Protein AF-A0AAV7ETB0-F1 (afdb_monomer_lite)

Folds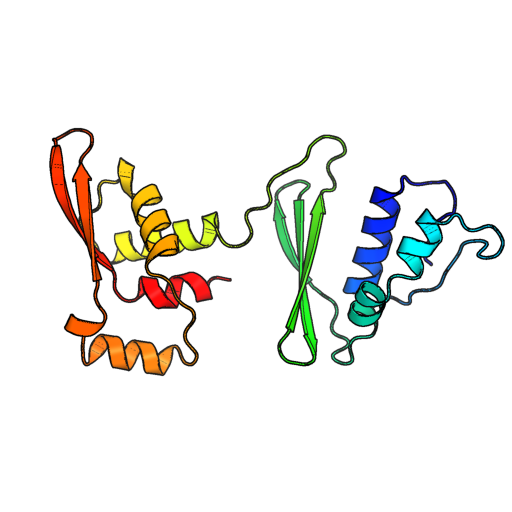eek 3Di:
DQCQQVPPDDLVVSLVSLLLCLLQLHDLDDPDDPVPGDPSSCCRSVVPVSNCSSVFPVSDHWDFPDDDPQWTWTWDAGPPRDMDIDIGGNDPDDDDDDPDLQQVLLVVQLVVQVVVVFPDDPVCSSVVSNCCCVPQADEDPDLVVLVVVCVVCVVVAWDKDWDADPPPRDIGIGIDHSSRHVSVVVD

pLDDT: mean 87.05, std 7.1, range [57.25, 97.75]

Organism: Aristolochia fimbriata (NCBI:txid158543)

Structure (mmCIF, N/CA/C/O backbone):
data_AF-A0AAV7ETB0-F1
#
_entry.id   AF-A0AAV7ETB0-F1
#
loop_
_atom_site.group_PDB
_atom_site.id
_atom_site.type_symbol
_atom_site.label_atom_id
_atom_site.label_alt_id
_atom_site.label_comp_id
_atom_site.label_asym_id
_atom_site.label_entity_id
_atom_site.label_seq_id
_atom_site.pdbx_PDB_ins_code
_atom_site.Cartn_x
_atom_site.Cartn_y
_atom_site.Cartn_z
_atom_site.occupancy
_atom_site.B_iso_or_equiv
_atom_site.auth_seq_id
_atom_site.auth_comp_id
_atom_site.auth_asym_id
_atom_site.auth_atom_id
_atom_site.pdbx_PDB_model_num
ATOM 1 N N . MET A 1 1 ? 5.428 6.375 -24.098 1.00 80.31 1 MET A N 1
ATOM 2 C CA . MET A 1 1 ? 6.759 5.736 -24.125 1.00 80.31 1 MET A CA 1
ATOM 3 C C . MET A 1 1 ? 7.441 6.073 -22.809 1.00 80.31 1 MET A C 1
ATOM 5 O O . MET A 1 1 ? 7.059 7.077 -22.220 1.00 80.31 1 MET A O 1
ATOM 9 N N . LEU A 1 2 ? 8.334 5.221 -22.307 1.00 88.31 2 LEU A N 1
ATOM 10 C CA . LEU A 1 2 ? 9.071 5.493 -21.073 1.00 88.31 2 LEU A CA 1
ATOM 11 C C . LEU A 1 2 ? 10.241 6.433 -21.365 1.00 88.31 2 LEU A C 1
ATOM 13 O O . LEU A 1 2 ? 11.084 6.110 -22.199 1.00 88.31 2 LEU A O 1
ATOM 17 N N . GLU A 1 3 ? 10.317 7.541 -20.629 1.00 86.44 3 GLU A N 1
ATOM 18 C CA . GLU A 1 3 ? 11.385 8.551 -20.761 1.00 86.44 3 GLU A CA 1
ATOM 19 C C . GLU A 1 3 ? 12.573 8.299 -19.814 1.00 86.44 3 GLU A C 1
ATOM 21 O O . GLU A 1 3 ? 13.466 9.135 -19.672 1.00 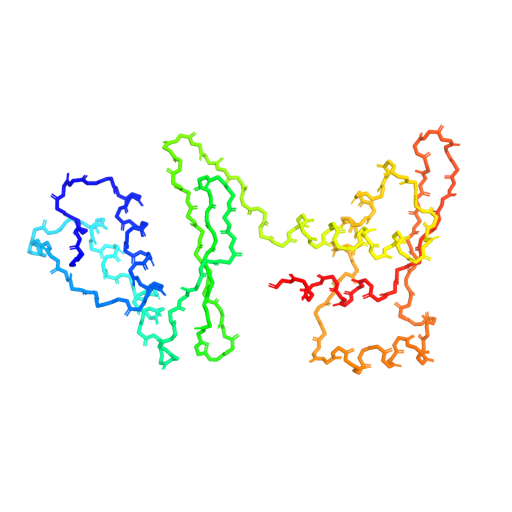86.44 3 GLU A O 1
ATOM 26 N N . VAL A 1 4 ? 12.580 7.150 -19.130 1.00 80.69 4 VAL A N 1
ATOM 27 C CA . VAL A 1 4 ? 13.580 6.797 -18.115 1.00 80.69 4 VAL A CA 1
ATOM 28 C C . VAL A 1 4 ? 14.980 6.774 -18.725 1.00 80.69 4 VAL A C 1
ATOM 30 O O . VAL A 1 4 ? 15.264 5.944 -19.582 1.00 80.69 4 VAL A O 1
ATOM 33 N N . GLY A 1 5 ? 15.852 7.679 -18.270 1.00 76.88 5 GLY A N 1
ATOM 34 C CA . GLY A 1 5 ? 17.236 7.791 -18.745 1.00 76.88 5 GLY A CA 1
ATOM 35 C C . GLY A 1 5 ? 17.484 8.825 -19.855 1.00 76.88 5 GLY A C 1
ATOM 36 O O . GLY A 1 5 ? 18.623 8.950 -20.293 1.00 76.88 5 GLY A O 1
ATOM 37 N N . ASN A 1 6 ? 16.482 9.611 -20.275 1.00 82.62 6 ASN A N 1
ATOM 38 C CA . ASN A 1 6 ? 16.634 10.627 -21.337 1.00 82.62 6 ASN A CA 1
ATOM 39 C C . ASN A 1 6 ? 17.180 11.994 -20.858 1.00 82.62 6 ASN A C 1
ATOM 41 O O . ASN A 1 6 ? 17.274 12.939 -21.637 1.00 82.62 6 ASN A O 1
ATOM 45 N N . GLY A 1 7 ? 17.554 12.119 -19.582 1.00 80.31 7 GLY A N 1
ATOM 46 C CA . GLY A 1 7 ? 18.214 13.305 -19.009 1.00 80.31 7 GLY A CA 1
ATOM 47 C C . GLY A 1 7 ? 17.307 14.489 -18.633 1.00 80.31 7 GLY A C 1
ATOM 48 O O . GLY A 1 7 ? 17.815 15.488 -18.135 1.00 80.31 7 GLY A O 1
ATOM 49 N N . GLY A 1 8 ? 15.987 14.393 -18.829 1.00 84.31 8 GLY A N 1
ATOM 50 C CA . GLY A 1 8 ? 15.027 15.472 -18.533 1.00 84.31 8 GLY A CA 1
ATOM 51 C C . GLY A 1 8 ? 14.421 15.466 -17.123 1.00 84.31 8 GLY A C 1
ATOM 52 O O . GLY A 1 8 ? 13.679 16.383 -16.784 1.00 84.31 8 GLY A O 1
ATOM 53 N N .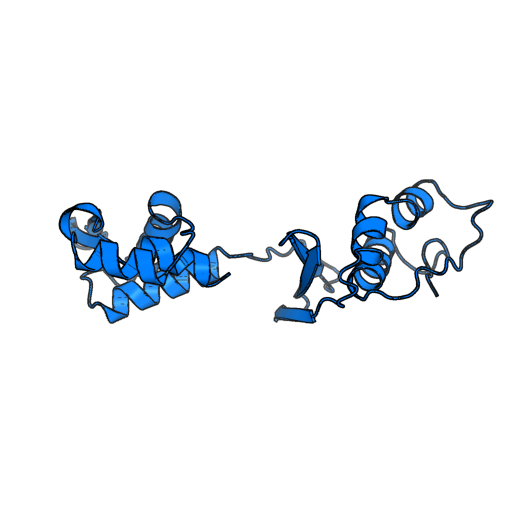 MET A 1 9 ? 14.704 14.438 -16.319 1.00 87.44 9 MET A N 1
ATOM 54 C CA . MET A 1 9 ? 14.155 14.229 -14.974 1.00 87.44 9 MET A CA 1
ATOM 55 C C . MET A 1 9 ? 15.238 13.721 -14.010 1.00 87.44 9 MET A C 1
ATOM 57 O O . MET A 1 9 ? 16.243 13.140 -14.434 1.00 87.44 9 MET A O 1
ATOM 61 N N . LYS 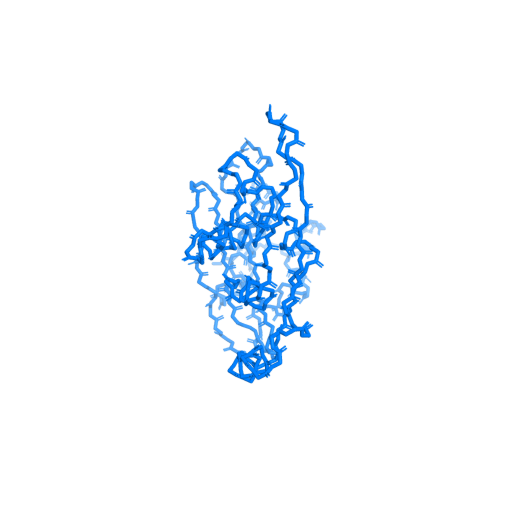A 1 10 ? 15.022 13.929 -12.710 1.00 90.00 10 LYS A N 1
ATOM 62 C CA . LYS A 1 10 ? 15.800 13.334 -11.614 1.00 90.00 10 LYS A CA 1
ATOM 63 C C . LYS A 1 10 ? 15.478 11.845 -11.465 1.00 90.00 10 LYS A C 1
ATOM 65 O O . LYS A 1 10 ? 14.450 11.358 -11.934 1.00 90.00 10 LYS A O 1
ATOM 70 N N . ASN A 1 11 ? 16.338 11.118 -10.757 1.00 89.81 11 ASN A N 1
ATOM 71 C CA . ASN A 1 11 ? 16.170 9.680 -10.559 1.00 89.81 11 ASN A CA 1
ATOM 72 C C . ASN A 1 11 ? 14.842 9.328 -9.854 1.00 89.81 11 ASN A C 1
ATOM 74 O O . ASN A 1 11 ? 14.136 8.410 -10.265 1.00 89.81 11 ASN A O 1
ATOM 78 N N . GLU A 1 12 ? 14.443 10.104 -8.846 1.00 90.06 12 GLU A N 1
ATOM 79 C CA . GLU A 1 12 ? 13.186 9.913 -8.111 1.00 90.06 12 GLU A CA 1
ATOM 80 C C . GLU A 1 12 ? 11.950 10.165 -8.989 1.00 90.06 12 GLU A C 1
ATOM 82 O O . GLU A 1 12 ? 10.926 9.483 -8.868 1.00 90.06 12 GLU A O 1
ATOM 87 N N . GLU A 1 13 ? 12.053 11.121 -9.911 1.00 91.12 13 GLU A N 1
ATOM 88 C CA . GLU A 1 13 ? 11.010 11.420 -10.892 1.00 91.12 13 GLU A CA 1
ATOM 89 C C . GLU A 1 13 ? 10.874 10.267 -11.898 1.00 91.12 13 GLU A C 1
ATOM 91 O O . GLU A 1 13 ? 9.754 9.856 -12.205 1.00 91.12 13 GLU A O 1
ATOM 96 N N . TYR A 1 14 ? 11.986 9.656 -12.328 1.00 93.94 14 TYR A N 1
ATOM 97 C CA . TYR A 1 14 ? 11.949 8.443 -13.149 1.00 93.94 14 TYR A CA 1
ATOM 98 C C . TYR A 1 14 ? 11.336 7.244 -12.423 1.00 93.94 14 TYR A C 1
ATOM 100 O O . TYR A 1 14 ? 10.541 6.521 -13.026 1.00 93.94 14 TYR A O 1
ATOM 108 N N . ILE A 1 15 ? 11.656 7.043 -11.139 1.00 94.25 15 ILE A N 1
ATOM 109 C CA . ILE A 1 15 ? 11.036 5.990 -10.317 1.00 94.25 15 ILE A CA 1
ATOM 110 C C . ILE A 1 15 ? 9.523 6.209 -10.248 1.00 94.25 15 ILE A C 1
ATOM 112 O O . ILE A 1 15 ? 8.753 5.268 -10.454 1.00 94.25 15 ILE A O 1
ATOM 116 N N . THR A 1 16 ? 9.090 7.448 -10.007 1.00 93.69 16 THR A N 1
ATOM 117 C CA . THR A 1 16 ? 7.668 7.811 -9.944 1.00 93.69 16 THR A CA 1
ATOM 118 C C . THR A 1 16 ? 6.976 7.565 -11.284 1.00 93.69 16 THR A C 1
ATOM 120 O O . THR A 1 16 ? 5.960 6.872 -11.335 1.00 93.69 16 THR A O 1
ATOM 123 N N . HIS A 1 17 ? 7.559 8.056 -12.381 1.00 93.88 17 HIS A N 1
ATOM 124 C CA . HIS A 1 17 ? 7.063 7.849 -13.741 1.00 93.88 17 HIS A CA 1
ATOM 125 C C . HIS A 1 17 ? 6.906 6.356 -14.065 1.00 93.88 17 HIS A C 1
ATOM 127 O O . HIS A 1 17 ? 5.821 5.913 -14.443 1.00 93.88 17 HIS A O 1
ATOM 133 N N . TYR A 1 18 ? 7.956 5.560 -13.849 1.00 96.44 18 TYR A N 1
ATOM 134 C CA . TYR A 1 18 ? 7.936 4.125 -14.128 1.00 96.44 18 TYR A CA 1
ATOM 135 C C . TYR A 1 18 ? 6.917 3.378 -13.256 1.00 96.44 18 TYR A C 1
ATOM 137 O O . TYR A 1 18 ? 6.164 2.546 -13.761 1.00 96.44 18 TYR A O 1
ATOM 145 N N . SER A 1 19 ? 6.827 3.722 -11.968 1.00 96.31 19 SER A N 1
ATOM 146 C CA . SER A 1 19 ? 5.877 3.107 -11.031 1.00 96.31 19 SER A CA 1
ATOM 147 C C . SER A 1 19 ? 4.421 3.392 -11.410 1.00 96.31 19 SER A C 1
ATOM 149 O O . SER A 1 19 ? 3.585 2.487 -11.372 1.00 96.31 19 SER A O 1
ATOM 151 N N . ILE A 1 20 ? 4.112 4.624 -11.834 1.00 95.19 20 ILE A N 1
ATOM 152 C CA . ILE A 1 20 ? 2.770 5.000 -12.308 1.00 95.19 20 ILE A CA 1
ATOM 153 C C . ILE A 1 20 ? 2.426 4.252 -13.601 1.00 95.19 20 ILE A C 1
ATOM 155 O O . ILE A 1 20 ? 1.312 3.742 -13.735 1.00 95.19 20 ILE A O 1
ATOM 159 N N . TRP A 1 21 ? 3.371 4.128 -14.537 1.00 95.94 21 TRP A N 1
ATOM 160 C CA . TRP A 1 21 ? 3.177 3.327 -15.752 1.00 95.94 21 TRP A CA 1
ATOM 161 C C . TRP A 1 21 ? 2.909 1.856 -15.425 1.00 95.94 21 TRP A C 1
ATOM 163 O O . TRP A 1 21 ? 1.976 1.254 -15.966 1.00 95.94 21 TRP A O 1
ATOM 173 N N . ALA A 1 22 ? 3.689 1.295 -14.498 1.00 96.81 22 ALA A N 1
ATOM 174 C CA . ALA A 1 22 ? 3.567 -0.090 -14.078 1.00 96.81 22 ALA A CA 1
ATOM 175 C C . ALA A 1 22 ? 2.191 -0.375 -13.464 1.00 96.81 22 ALA A C 1
ATOM 177 O O . ALA A 1 22 ? 1.489 -1.276 -13.932 1.00 96.81 22 ALA A O 1
ATOM 178 N N . ILE A 1 23 ? 1.767 0.431 -12.483 1.00 96.19 23 ILE A N 1
ATOM 179 C CA . ILE A 1 23 ? 0.486 0.250 -11.786 1.00 96.19 23 ILE A CA 1
ATOM 180 C C . ILE A 1 23 ? -0.729 0.554 -12.682 1.00 96.19 23 ILE A C 1
ATOM 182 O O . ILE A 1 23 ? -1.822 0.026 -12.466 1.00 96.19 23 ILE A O 1
ATOM 186 N N . SER A 1 24 ? -0.524 1.360 -13.729 1.00 94.88 24 SER A N 1
ATOM 187 C CA . SER A 1 24 ? -1.542 1.671 -14.736 1.00 94.88 24 SER A CA 1
ATOM 188 C C . SER A 1 24 ? -1.702 0.593 -15.804 1.00 94.88 24 SER A C 1
ATOM 190 O O . SER A 1 24 ? -2.515 0.769 -16.707 1.00 94.88 24 SER A O 1
ATOM 192 N N . LYS A 1 25 ? -0.931 -0.504 -15.736 1.00 94.56 25 LYS A N 1
ATOM 193 C CA . LYS A 1 25 ? -0.913 -1.561 -16.766 1.00 94.56 25 LYS A CA 1
ATOM 194 C C . LYS A 1 25 ? -0.589 -1.023 -18.163 1.00 94.56 25 LYS A C 1
ATOM 196 O O . LYS A 1 25 ? -0.980 -1.601 -19.173 1.00 94.56 25 LYS A O 1
ATOM 201 N N . ALA A 1 26 ? 0.132 0.095 -18.225 1.00 95.75 26 ALA A N 1
ATOM 202 C CA . ALA A 1 26 ? 0.528 0.694 -19.485 1.00 95.75 26 ALA A CA 1
ATOM 203 C C . ALA A 1 26 ? 1.647 -0.138 -20.141 1.00 95.75 26 ALA A C 1
ATOM 205 O O . ALA A 1 26 ? 2.445 -0.756 -19.427 1.00 95.75 26 ALA A O 1
ATOM 206 N N . PRO A 1 27 ? 1.759 -0.126 -21.482 1.00 95.81 27 PRO A N 1
ATOM 207 C CA . PRO A 1 27 ? 2.889 -0.734 -22.174 1.00 95.81 27 PRO A CA 1
ATOM 208 C C . PRO A 1 27 ? 4.225 -0.127 -21.716 1.00 95.81 27 PRO A C 1
ATOM 210 O O . PRO A 1 27 ? 4.447 1.081 -21.847 1.00 95.81 27 PRO A O 1
ATOM 213 N N . LEU A 1 28 ? 5.131 -0.969 -21.212 1.00 94.88 28 LEU A N 1
ATOM 214 C CA . LEU A 1 28 ? 6.469 -0.576 -20.752 1.00 94.88 28 LEU A CA 1
ATOM 215 C C . LEU A 1 28 ? 7.467 -0.535 -21.920 1.00 94.88 28 LEU A C 1
ATOM 217 O O . LEU A 1 28 ? 8.407 -1.322 -21.998 1.00 94.88 28 LEU A O 1
ATOM 221 N N . LEU A 1 29 ? 7.232 0.372 -22.869 1.00 93.75 29 LEU A N 1
ATOM 222 C CA . LEU A 1 29 ? 8.100 0.562 -24.035 1.00 93.75 29 LEU A CA 1
ATOM 223 C C . LEU A 1 29 ? 9.262 1.498 -23.685 1.00 93.75 29 LEU A C 1
ATOM 225 O O . LEU A 1 29 ? 9.038 2.692 -23.469 1.00 93.75 29 LEU A O 1
ATOM 229 N N . ILE A 1 30 ? 10.481 0.955 -23.641 1.00 92.31 30 ILE A N 1
ATOM 230 C CA . ILE A 1 30 ? 11.713 1.699 -23.340 1.00 92.31 30 ILE A CA 1
ATOM 231 C C . ILE A 1 30 ? 12.018 2.673 -24.486 1.00 92.31 30 ILE A C 1
ATOM 233 O O . ILE A 1 30 ? 12.155 2.247 -25.632 1.00 92.31 30 ILE A O 1
ATOM 237 N N . GLY A 1 31 ? 12.109 3.969 -24.175 1.00 87.62 31 GLY A N 1
ATOM 238 C CA . GLY A 1 31 ? 12.399 5.031 -25.145 1.00 87.62 31 GLY A CA 1
ATOM 239 C C . GLY A 1 31 ? 13.842 5.544 -25.148 1.00 87.62 31 GLY A C 1
ATOM 240 O O . GLY A 1 31 ? 14.158 6.413 -25.954 1.00 87.62 31 GLY A O 1
ATOM 241 N N . CYS A 1 32 ? 14.711 5.047 -24.263 1.00 86.56 32 CYS A N 1
ATOM 242 C CA . CYS A 1 32 ? 16.091 5.517 -24.111 1.00 86.56 32 CYS A CA 1
ATOM 243 C C . CYS A 1 32 ? 17.124 4.617 -24.819 1.00 86.56 32 CYS A C 1
ATOM 245 O O . CYS A 1 32 ? 16.834 3.475 -25.189 1.00 86.56 32 CYS A O 1
ATOM 247 N N . ASP A 1 33 ? 18.357 5.115 -24.993 1.00 88.25 33 ASP A N 1
ATOM 248 C CA . ASP A 1 33 ? 19.469 4.312 -25.526 1.00 88.25 33 ASP A CA 1
ATOM 249 C C . ASP A 1 33 ? 20.013 3.344 -24.465 1.00 88.25 33 ASP A C 1
ATOM 251 O O . ASP A 1 33 ? 20.928 3.657 -23.700 1.00 88.25 33 ASP A O 1
ATOM 255 N N . VAL A 1 34 ? 19.475 2.125 -24.465 1.00 87.12 34 VAL A N 1
ATOM 256 C CA . VAL A 1 34 ? 19.867 1.046 -23.545 1.00 87.12 34 VAL A CA 1
ATOM 257 C C . VAL A 1 34 ? 21.342 0.646 -23.632 1.00 87.12 34 VAL A C 1
ATOM 259 O O . VAL A 1 34 ? 21.867 0.081 -22.678 1.00 87.12 34 VAL A O 1
ATOM 262 N N . ARG A 1 35 ? 22.043 0.942 -24.735 1.00 88.81 35 ARG A N 1
ATOM 263 C CA . ARG A 1 35 ? 23.471 0.590 -24.885 1.00 88.81 35 ARG A CA 1
ATOM 264 C C . ARG A 1 35 ? 24.368 1.443 -23.994 1.00 88.81 35 ARG A C 1
ATOM 266 O O . ARG A 1 35 ? 25.450 1.004 -23.623 1.00 88.81 35 ARG A O 1
ATOM 273 N N . ASN A 1 36 ? 23.905 2.649 -23.675 1.00 87.56 36 ASN A N 1
ATOM 274 C CA . ASN A 1 36 ? 24.620 3.644 -22.884 1.00 87.56 36 ASN A CA 1
ATOM 275 C C . ASN A 1 36 ? 23.870 3.983 -21.584 1.00 87.56 36 ASN A C 1
ATOM 277 O O . ASN A 1 36 ? 24.167 4.993 -20.946 1.00 87.56 36 ASN A O 1
ATOM 281 N N . ALA A 1 37 ? 22.886 3.165 -21.195 1.00 87.06 37 ALA A N 1
ATOM 282 C CA . ALA A 1 37 ? 22.083 3.405 -20.006 1.00 87.06 37 ALA A CA 1
ATOM 283 C C . ALA A 1 37 ? 22.939 3.330 -18.735 1.00 87.06 37 ALA A C 1
ATOM 285 O O . ALA A 1 37 ? 23.759 2.427 -18.552 1.00 87.06 37 ALA A O 1
ATOM 286 N N . THR A 1 38 ? 22.719 4.282 -17.829 1.00 90.62 38 THR A N 1
ATOM 287 C CA . THR A 1 38 ? 23.369 4.277 -16.518 1.00 90.62 38 THR A CA 1
ATOM 288 C C . THR A 1 38 ? 22.873 3.102 -15.679 1.00 90.62 38 THR A C 1
ATOM 290 O O . THR A 1 38 ? 21.772 2.585 -15.885 1.00 90.62 38 THR A O 1
ATOM 293 N N . LYS A 1 39 ? 23.661 2.701 -14.676 1.00 91.81 39 LYS A N 1
ATOM 294 C CA . LYS A 1 39 ? 23.244 1.660 -13.729 1.00 91.81 39 LYS A CA 1
ATOM 295 C C . LYS A 1 39 ? 21.915 2.010 -13.045 1.00 91.81 39 LYS A C 1
ATOM 297 O O . LYS A 1 39 ? 21.044 1.160 -12.968 1.00 91.81 39 LYS A O 1
ATOM 302 N N . GLU A 1 40 ? 21.733 3.268 -12.647 1.00 90.88 40 GLU A N 1
ATOM 303 C CA . GLU A 1 40 ? 20.487 3.761 -12.039 1.00 90.88 40 GLU A CA 1
ATOM 304 C C . GLU A 1 40 ? 19.279 3.588 -12.972 1.00 90.88 40 GLU A C 1
ATOM 306 O O . GLU A 1 40 ? 18.238 3.082 -12.560 1.00 90.88 40 GLU A O 1
ATOM 311 N N . THR A 1 41 ? 19.439 3.924 -14.257 1.00 91.88 41 THR A N 1
ATOM 312 C CA . THR A 1 41 ? 18.406 3.710 -15.284 1.00 91.88 41 THR A CA 1
ATOM 313 C C . THR A 1 41 ? 18.047 2.228 -15.384 1.00 91.88 41 THR A C 1
ATOM 315 O O . THR A 1 41 ? 16.866 1.876 -15.390 1.00 91.88 41 THR A O 1
ATOM 318 N N . MET A 1 42 ? 19.062 1.357 -15.421 1.00 91.88 42 MET A N 1
ATOM 319 C CA . MET A 1 42 ? 18.888 -0.095 -15.491 1.00 91.88 42 MET A CA 1
ATOM 320 C C . MET A 1 42 ? 18.227 -0.677 -14.239 1.00 91.88 42 MET A C 1
ATOM 322 O O . MET A 1 42 ? 17.402 -1.581 -14.364 1.00 91.88 42 MET A O 1
ATOM 326 N N . ASP A 1 43 ? 18.535 -0.145 -13.058 1.00 94.62 43 ASP A N 1
ATOM 327 C CA . ASP A 1 43 ? 17.925 -0.564 -11.795 1.00 94.62 43 ASP A CA 1
ATOM 328 C C . ASP A 1 43 ? 16.418 -0.235 -11.765 1.00 94.62 43 ASP A C 1
ATOM 330 O O . ASP A 1 43 ? 15.636 -0.996 -11.193 1.00 94.62 43 ASP A O 1
ATOM 334 N N . ILE A 1 44 ? 15.982 0.840 -12.438 1.00 94.38 44 ILE A N 1
ATOM 335 C CA . ILE A 1 44 ? 14.558 1.190 -12.585 1.00 94.38 44 ILE A CA 1
ATOM 336 C C . ILE A 1 44 ? 13.877 0.285 -13.615 1.00 94.38 44 ILE A C 1
ATOM 338 O O . ILE A 1 44 ? 12.939 -0.443 -13.280 1.00 94.38 44 ILE A O 1
ATOM 342 N N . ILE A 1 45 ? 14.336 0.312 -14.872 1.00 93.81 45 ILE A N 1
ATOM 343 C CA . ILE A 1 45 ? 13.643 -0.389 -15.969 1.00 93.81 45 ILE A CA 1
ATOM 344 C C . ILE A 1 45 ? 13.769 -1.913 -15.863 1.00 93.81 45 ILE A C 1
ATOM 346 O O . ILE A 1 45 ? 12.927 -2.636 -16.385 1.00 93.81 45 ILE A O 1
ATOM 350 N N . GLY A 1 46 ? 14.807 -2.410 -15.187 1.00 94.00 46 GLY A N 1
ATOM 351 C CA . GLY A 1 46 ? 15.068 -3.832 -14.970 1.00 94.00 46 GLY A CA 1
ATOM 352 C C . GLY A 1 46 ? 14.454 -4.399 -13.689 1.00 94.00 46 GLY A C 1
ATOM 353 O O . GLY A 1 46 ? 14.654 -5.583 -13.399 1.00 94.00 46 GLY A O 1
ATOM 354 N N . ASN A 1 47 ? 13.721 -3.597 -12.908 1.00 96.69 47 ASN A N 1
ATOM 355 C CA . ASN A 1 47 ? 13.151 -4.049 -11.642 1.00 96.69 47 ASN A CA 1
ATOM 356 C C . ASN A 1 47 ? 12.071 -5.122 -11.864 1.00 96.69 47 ASN A C 1
ATOM 358 O O . ASN A 1 47 ? 10.939 -4.833 -12.263 1.00 96.69 47 ASN A O 1
ATOM 362 N N . LYS A 1 48 ? 12.419 -6.375 -11.554 1.00 97.31 48 LYS A N 1
ATOM 363 C CA . LYS A 1 48 ? 11.551 -7.541 -11.763 1.00 97.31 48 LYS A CA 1
ATOM 364 C C . LYS A 1 48 ? 10.259 -7.487 -10.952 1.00 97.31 48 LYS A C 1
ATOM 366 O O . LYS A 1 48 ? 9.244 -7.980 -11.431 1.00 97.31 48 LYS A O 1
ATOM 371 N N . GLU A 1 49 ? 10.275 -6.902 -9.757 1.00 96.31 49 GLU A N 1
ATOM 372 C CA . GLU A 1 49 ? 9.086 -6.819 -8.904 1.00 96.31 49 GLU A CA 1
ATOM 373 C C . GLU A 1 49 ? 8.074 -5.817 -9.467 1.00 96.31 49 GLU A C 1
ATOM 375 O O . GLU A 1 49 ? 6.887 -6.123 -9.571 1.00 96.31 49 GLU A O 1
ATOM 380 N N . VAL A 1 50 ? 8.547 -4.657 -9.930 1.00 96.56 50 VAL A N 1
ATOM 381 C CA . VAL A 1 50 ? 7.692 -3.641 -10.568 1.00 96.56 50 VAL A CA 1
ATOM 382 C C . VAL A 1 50 ? 7.154 -4.140 -11.912 1.00 96.56 50 VAL A C 1
ATOM 384 O O . VAL A 1 50 ? 5.972 -3.959 -12.217 1.00 96.56 50 VAL A O 1
ATOM 387 N N . ILE A 1 51 ? 7.982 -4.835 -12.697 1.00 97.38 51 ILE A N 1
ATOM 388 C CA . ILE A 1 51 ? 7.531 -5.492 -13.932 1.00 97.38 51 ILE A CA 1
ATOM 389 C C . ILE A 1 51 ? 6.469 -6.549 -13.614 1.00 97.38 51 ILE A C 1
ATOM 391 O O . ILE A 1 51 ? 5.450 -6.598 -14.297 1.00 97.38 51 ILE A O 1
ATOM 395 N N . ALA A 1 52 ? 6.657 -7.361 -12.569 1.00 97.06 52 ALA A N 1
ATOM 396 C CA . ALA A 1 52 ? 5.677 -8.367 -12.166 1.00 97.06 52 ALA A CA 1
ATOM 397 C C . ALA A 1 52 ? 4.339 -7.738 -11.750 1.00 97.06 52 ALA A C 1
ATOM 399 O O . ALA A 1 52 ? 3.289 -8.287 -12.072 1.00 97.06 52 ALA A O 1
ATOM 400 N N . VAL A 1 53 ? 4.355 -6.566 -11.103 1.00 96.62 53 VAL A N 1
ATOM 401 C CA . VAL A 1 53 ? 3.132 -5.789 -10.848 1.00 96.62 53 VAL A CA 1
ATOM 402 C C . VAL A 1 53 ? 2.464 -5.394 -12.159 1.00 96.62 53 VAL A C 1
ATOM 404 O O . VAL A 1 53 ? 1.266 -5.610 -12.297 1.00 96.62 53 VAL A O 1
ATOM 407 N N . ASN A 1 54 ? 3.194 -4.846 -13.134 1.00 97.75 54 ASN A N 1
ATOM 408 C CA . ASN A 1 54 ? 2.620 -4.459 -14.429 1.00 97.75 54 ASN A CA 1
ATOM 409 C C . ASN A 1 54 ? 2.056 -5.668 -15.199 1.00 97.75 54 ASN A C 1
ATOM 411 O O . ASN A 1 54 ? 0.939 -5.601 -15.702 1.00 97.75 54 ASN A O 1
ATOM 415 N N . GLN A 1 55 ? 2.785 -6.783 -15.208 1.00 97.50 55 GLN A N 1
ATOM 416 C CA . GLN A 1 55 ? 2.463 -8.013 -15.938 1.00 97.50 55 GLN A CA 1
ATOM 417 C C . GLN A 1 55 ? 1.570 -8.991 -15.154 1.00 97.50 55 GLN A C 1
ATOM 419 O O . GLN A 1 55 ? 1.348 -10.113 -15.603 1.00 97.50 55 GLN A O 1
ATOM 424 N N . ASP A 1 56 ? 1.061 -8.598 -13.981 1.00 97.50 56 ASP A N 1
ATOM 425 C CA . ASP A 1 56 ? 0.185 -9.463 -13.190 1.00 97.50 56 ASP A CA 1
ATOM 426 C C . ASP A 1 56 ? -1.065 -9.868 -14.001 1.00 97.50 56 ASP A C 1
ATOM 428 O O . ASP A 1 56 ? -1.711 -8.987 -14.588 1.00 97.50 56 ASP A O 1
ATOM 432 N N . PRO A 1 57 ? -1.430 -11.167 -14.014 1.00 95.31 57 PRO A N 1
ATOM 433 C CA . PRO A 1 57 ? -2.444 -11.721 -14.912 1.00 95.31 57 PRO A CA 1
ATOM 434 C C . PRO A 1 57 ? -3.857 -11.198 -14.658 1.00 95.31 57 PRO A C 1
ATOM 436 O O . PRO A 1 57 ? -4.706 -11.326 -15.536 1.00 95.31 57 PRO A O 1
ATOM 439 N N . VAL A 1 58 ? -4.126 -10.594 -13.494 1.00 94.00 58 VAL A N 1
ATOM 440 C CA . VAL A 1 58 ? -5.410 -9.921 -13.249 1.00 94.00 58 VAL A CA 1
ATOM 441 C C . VAL A 1 58 ? -5.601 -8.761 -14.227 1.00 94.00 58 VAL A C 1
ATOM 443 O O . VAL A 1 58 ? -6.730 -8.463 -14.603 1.00 94.00 58 VAL A O 1
ATOM 446 N N . GLY A 1 59 ? -4.516 -8.107 -14.661 1.00 91.50 59 GLY A N 1
ATOM 447 C CA . GLY A 1 59 ? -4.561 -7.084 -15.711 1.00 91.50 59 GLY A CA 1
ATOM 448 C C . GLY A 1 59 ? -5.374 -5.832 -15.361 1.00 91.50 59 GLY A C 1
ATOM 449 O O . GLY A 1 59 ? -5.627 -5.005 -16.231 1.00 91.50 59 GLY A O 1
ATOM 450 N N . VAL A 1 60 ? -5.786 -5.667 -14.101 1.00 90.69 60 VAL A N 1
ATOM 451 C CA . VAL A 1 60 ? -6.594 -4.525 -13.657 1.00 90.69 60 VAL A CA 1
ATOM 452 C C . VAL A 1 60 ? -5.688 -3.345 -13.315 1.00 90.69 60 VAL A C 1
ATOM 454 O O . VAL A 1 60 ? -4.742 -3.470 -12.537 1.00 90.69 60 VAL A O 1
ATOM 457 N N . GLN A 1 61 ? -5.998 -2.185 -13.890 1.00 92.56 61 GLN A N 1
ATOM 458 C CA . GLN A 1 61 ? -5.357 -0.916 -13.560 1.00 92.56 61 GLN A CA 1
ATOM 459 C C . GLN A 1 61 ? -5.724 -0.470 -12.138 1.00 92.56 61 GLN A C 1
ATOM 461 O O . GLN A 1 61 ? -6.898 -0.472 -11.754 1.00 92.56 61 GLN A O 1
ATOM 466 N N . ALA A 1 62 ? -4.720 -0.034 -11.372 1.00 92.81 62 ALA A N 1
ATOM 467 C CA . ALA A 1 62 ? -4.960 0.587 -10.077 1.00 92.81 62 ALA A CA 1
ATOM 468 C C . ALA A 1 62 ? -5.694 1.921 -10.211 1.00 92.81 62 ALA A C 1
ATOM 470 O O . ALA A 1 62 ? -5.498 2.688 -11.156 1.00 92.81 62 ALA A O 1
ATOM 471 N N . LYS A 1 63 ? -6.518 2.217 -9.211 1.00 90.44 63 LYS A N 1
ATOM 472 C CA . LYS A 1 63 ? -7.274 3.460 -9.108 1.00 90.44 63 LYS A CA 1
ATOM 473 C C . LYS A 1 63 ? -6.662 4.337 -8.030 1.00 90.44 63 LYS A C 1
ATOM 475 O O . LYS A 1 63 ? -6.153 3.841 -7.026 1.00 90.44 63 LYS A O 1
ATOM 480 N N . LYS A 1 64 ? -6.759 5.649 -8.213 1.00 90.94 64 LYS A N 1
ATOM 481 C CA . LYS A 1 64 ? -6.476 6.603 -7.144 1.00 90.94 64 LYS A CA 1
ATOM 482 C C . LYS A 1 64 ? -7.539 6.432 -6.056 1.00 90.94 64 LYS A C 1
ATOM 484 O O . LYS A 1 64 ? -8.719 6.643 -6.322 1.00 90.94 64 LYS A O 1
ATOM 489 N N . VAL A 1 65 ? -7.123 6.009 -4.865 1.00 87.44 65 VAL A N 1
ATOM 490 C CA . VAL A 1 65 ? -8.010 5.749 -3.718 1.00 87.44 65 VAL A CA 1
ATOM 491 C C . VAL A 1 65 ? -7.999 6.882 -2.696 1.00 87.44 65 VAL A C 1
ATOM 493 O O . VAL A 1 65 ? -8.958 7.035 -1.947 1.00 87.44 65 VAL A O 1
ATOM 496 N N . ARG A 1 66 ? -6.951 7.713 -2.685 1.00 84.69 66 ARG A N 1
ATOM 497 C CA . ARG A 1 66 ? -6.854 8.897 -1.820 1.00 84.69 66 ARG A CA 1
ATOM 498 C C . ARG A 1 66 ? -6.041 9.991 -2.503 1.00 84.69 66 ARG A C 1
ATOM 500 O O . ARG A 1 66 ? -5.070 9.696 -3.199 1.00 84.69 66 ARG A O 1
ATOM 507 N N . MET A 1 67 ? -6.429 11.242 -2.275 1.00 85.50 67 MET A N 1
ATOM 508 C CA . MET A 1 67 ? -5.707 12.429 -2.727 1.00 85.50 67 MET A CA 1
ATOM 509 C C . MET A 1 67 ? -5.795 13.511 -1.650 1.00 85.50 67 MET A C 1
ATOM 511 O O . MET A 1 67 ? -6.893 13.907 -1.263 1.00 85.50 67 MET A O 1
ATOM 515 N N . GLU A 1 68 ? -4.647 13.979 -1.169 1.00 83.75 68 GLU A N 1
ATOM 516 C CA . GLU A 1 68 ? -4.530 15.019 -0.143 1.00 83.75 68 GLU A CA 1
ATOM 517 C C . GLU A 1 68 ? -3.464 16.036 -0.552 1.00 83.75 68 GLU A C 1
ATOM 519 O O . GLU A 1 68 ? -2.270 15.853 -0.307 1.00 83.75 68 GLU A O 1
ATOM 524 N N . GLY A 1 69 ? -3.898 17.122 -1.198 1.00 86.31 69 GLY A N 1
ATOM 525 C CA . GLY A 1 69 ? -2.980 18.095 -1.789 1.00 86.31 69 GLY A CA 1
ATOM 526 C C . GLY A 1 69 ? -2.064 17.417 -2.808 1.00 86.31 69 GLY A C 1
ATOM 527 O O . GLY A 1 69 ? -2.549 16.834 -3.772 1.00 86.31 69 GLY A O 1
ATOM 528 N N . ASP A 1 70 ? -0.755 17.453 -2.553 1.00 88.62 70 ASP A N 1
ATOM 529 C CA . ASP A 1 70 ? 0.269 16.837 -3.412 1.00 88.62 70 ASP A CA 1
ATOM 530 C C . ASP A 1 70 ? 0.471 15.330 -3.163 1.00 88.62 70 ASP A C 1
ATOM 532 O O . ASP A 1 70 ? 1.336 14.718 -3.789 1.00 88.62 70 ASP A O 1
ATOM 536 N N . LEU A 1 71 ? -0.238 14.732 -2.200 1.00 89.50 71 LEU A N 1
ATOM 537 C CA . LEU A 1 71 ? -0.095 13.317 -1.858 1.00 89.50 71 LEU A CA 1
ATOM 538 C C . LEU A 1 71 ? -1.187 12.492 -2.515 1.00 89.50 71 LEU A C 1
ATOM 540 O O . LEU A 1 71 ? -2.373 12.795 -2.390 1.00 89.50 71 LEU A O 1
ATOM 544 N N . GLU A 1 72 ? -0.788 11.399 -3.153 1.00 91.31 72 GLU A N 1
ATOM 545 C CA . GLU A 1 72 ? -1.711 10.462 -3.776 1.00 91.31 72 GLU A CA 1
ATOM 546 C C . GLU A 1 72 ? -1.442 9.034 -3.322 1.00 91.31 72 GLU A C 1
ATOM 548 O O . GLU A 1 72 ? -0.296 8.600 -3.196 1.00 91.31 72 GLU A O 1
ATOM 553 N N . VAL A 1 73 ? -2.526 8.288 -3.122 1.00 91.62 73 VAL A N 1
ATOM 554 C CA . VAL A 1 73 ? -2.488 6.846 -2.891 1.00 91.62 73 VAL A CA 1
ATOM 555 C C . VAL A 1 73 ? -3.251 6.174 -4.015 1.00 91.62 73 VAL A C 1
ATOM 557 O O . VAL A 1 73 ? -4.424 6.471 -4.257 1.00 91.62 73 VAL A O 1
ATOM 560 N N . TRP A 1 74 ? -2.583 5.250 -4.687 1.00 92.88 74 TRP A N 1
ATOM 561 C CA . TRP A 1 74 ? -3.147 4.413 -5.732 1.00 92.88 74 TRP A CA 1
ATOM 562 C C . TRP A 1 74 ? -3.193 2.975 -5.239 1.00 92.88 74 TRP A C 1
ATOM 564 O O . TRP A 1 74 ? -2.254 2.521 -4.590 1.00 92.88 74 TRP A O 1
ATOM 574 N N . SER A 1 75 ? -4.274 2.263 -5.540 1.00 93.00 75 SER A N 1
ATOM 575 C CA . SER A 1 75 ? -4.447 0.866 -5.150 1.00 93.00 75 SER A CA 1
ATOM 576 C C . SER A 1 75 ? -5.105 0.064 -6.263 1.00 93.00 75 SER A C 1
ATOM 578 O O . SER A 1 75 ? -5.998 0.557 -6.962 1.00 93.00 75 SER A O 1
ATOM 580 N N . GLY A 1 76 ? -4.648 -1.169 -6.451 1.00 90.75 76 GLY A N 1
ATOM 581 C CA . GLY A 1 76 ? -5.196 -2.090 -7.439 1.00 90.75 76 GLY A CA 1
ATOM 582 C C . GLY A 1 76 ? -5.047 -3.546 -7.005 1.00 90.75 76 GLY A C 1
ATOM 583 O O . GLY A 1 76 ? -4.066 -3.887 -6.336 1.00 90.75 76 GLY A O 1
ATOM 584 N N . PRO A 1 77 ? -5.998 -4.419 -7.376 1.00 88.75 77 PRO A N 1
ATOM 585 C CA . PRO A 1 77 ? -5.893 -5.839 -7.082 1.00 88.75 77 PRO A CA 1
ATOM 586 C C . PRO A 1 77 ? -4.815 -6.498 -7.952 1.00 88.75 77 PRO A C 1
ATOM 588 O O . PRO A 1 77 ? -4.620 -6.144 -9.117 1.00 88.75 77 PRO A O 1
ATOM 591 N N . LEU A 1 78 ? -4.152 -7.496 -7.380 1.00 91.75 78 LEU A N 1
ATOM 592 C CA . LEU A 1 78 ? -3.232 -8.413 -8.042 1.00 91.75 78 LEU A CA 1
ATOM 593 C C . LEU A 1 78 ? -3.717 -9.856 -7.862 1.00 91.75 78 LEU A C 1
ATOM 595 O O . LEU A 1 78 ? -4.604 -10.158 -7.059 1.00 91.75 78 LEU A O 1
ATOM 599 N N . SER A 1 79 ? -3.091 -10.775 -8.590 1.00 87.88 79 SER A N 1
ATOM 600 C CA . SER A 1 79 ? -3.304 -12.209 -8.423 1.00 87.88 79 SER A CA 1
ATOM 601 C C . SER A 1 79 ? -3.047 -12.681 -6.986 1.00 87.88 79 SER A C 1
ATOM 603 O O . SER A 1 79 ? -2.207 -12.135 -6.257 1.00 87.88 79 SER A O 1
ATOM 605 N N . ASN A 1 80 ? -3.737 -13.758 -6.602 1.00 90.56 80 ASN A N 1
ATOM 606 C CA . ASN A 1 80 ? -3.630 -14.405 -5.289 1.00 90.56 80 ASN A CA 1
ATOM 607 C C . ASN A 1 80 ? -4.069 -13.515 -4.116 1.00 90.56 80 ASN A C 1
ATOM 609 O O . ASN A 1 80 ? -3.430 -13.533 -3.068 1.00 90.56 80 ASN A O 1
ATOM 613 N N . TYR A 1 81 ? -5.141 -12.734 -4.293 1.00 83.00 81 TYR A N 1
ATOM 614 C CA . TYR A 1 81 ? -5.702 -11.855 -3.252 1.00 83.00 81 TYR A CA 1
ATOM 615 C C . TYR A 1 81 ? -4.703 -10.826 -2.701 1.00 83.00 81 TYR A C 1
ATOM 617 O O . TYR A 1 81 ? -4.829 -10.357 -1.572 1.00 83.00 81 TYR A O 1
ATOM 625 N N . ARG A 1 82 ? -3.688 -10.478 -3.496 1.00 86.38 82 ARG A N 1
ATOM 626 C CA . ARG A 1 82 ? -2.731 -9.427 -3.156 1.00 86.38 82 ARG A CA 1
ATOM 627 C C . ARG A 1 82 ? -3.241 -8.091 -3.678 1.00 86.38 82 ARG A C 1
ATOM 629 O O . ARG A 1 82 ? -3.969 -8.036 -4.664 1.00 86.38 82 ARG A O 1
ATOM 636 N N . THR A 1 83 ? -2.781 -7.014 -3.060 1.00 87.62 83 THR A N 1
ATOM 637 C CA . THR A 1 83 ? -3.084 -5.645 -3.478 1.00 87.62 83 THR A CA 1
ATOM 638 C C . THR A 1 83 ? -1.776 -4.899 -3.658 1.00 87.62 83 THR A C 1
ATOM 640 O O . THR A 1 83 ? -0.896 -4.974 -2.800 1.00 87.62 83 THR A O 1
ATOM 643 N N . VAL A 1 84 ? -1.634 -4.185 -4.774 1.00 92.88 84 VAL A N 1
ATOM 644 C CA . VAL A 1 84 ? -0.549 -3.218 -4.948 1.00 92.88 84 VAL A CA 1
ATOM 645 C C . VAL A 1 84 ? -1.006 -1.862 -4.441 1.00 92.88 84 VAL A C 1
ATOM 647 O O . VAL A 1 84 ? -2.117 -1.431 -4.741 1.00 92.88 84 VAL A O 1
ATOM 650 N N . VAL A 1 85 ? -0.128 -1.181 -3.707 1.00 93.81 85 VAL A N 1
ATOM 651 C CA . VAL A 1 85 ? -0.330 0.196 -3.261 1.00 93.81 85 VAL A CA 1
ATOM 652 C C . VAL A 1 85 ? 0.861 1.033 -3.710 1.00 93.81 85 VAL A C 1
ATOM 654 O O . VAL A 1 85 ? 2.007 0.651 -3.480 1.00 93.81 85 VAL A O 1
ATOM 657 N N . LEU A 1 86 ? 0.591 2.174 -4.342 1.00 93.88 86 LEU A N 1
ATOM 658 C CA . LEU A 1 86 ? 1.595 3.169 -4.711 1.00 93.88 86 LEU A CA 1
ATOM 659 C C . LEU A 1 86 ? 1.304 4.480 -3.980 1.00 93.88 86 LEU A C 1
ATOM 661 O O . LEU A 1 86 ? 0.191 5.003 -4.037 1.00 93.88 86 LEU A O 1
ATOM 665 N N . LEU A 1 87 ? 2.330 5.005 -3.316 1.00 92.62 87 LEU A N 1
ATOM 666 C CA . LEU A 1 87 ? 2.307 6.285 -2.623 1.00 92.62 87 LEU A CA 1
ATOM 667 C C . LEU A 1 87 ? 3.130 7.287 -3.417 1.00 92.62 87 LEU A C 1
ATOM 669 O O . LEU A 1 87 ? 4.323 7.073 -3.625 1.00 92.62 87 LEU A O 1
ATOM 673 N N . VAL A 1 88 ? 2.496 8.370 -3.850 1.00 91.50 88 VAL A N 1
ATOM 674 C CA . VAL A 1 88 ? 3.144 9.406 -4.656 1.00 91.50 88 VAL A CA 1
ATOM 675 C C . VAL A 1 88 ? 3.119 10.724 -3.902 1.00 91.50 88 VAL A C 1
ATOM 677 O O . VAL A 1 88 ? 2.091 11.118 -3.352 1.00 91.50 88 VAL A O 1
ATOM 680 N N . ASN A 1 89 ? 4.262 11.405 -3.891 1.00 91.50 89 ASN A N 1
ATOM 681 C CA . ASN A 1 89 ? 4.397 12.767 -3.398 1.00 91.50 89 ASN A CA 1
ATOM 682 C C . ASN A 1 89 ? 4.813 13.672 -4.559 1.00 91.50 89 ASN A C 1
ATOM 684 O O . ASN A 1 89 ? 5.955 13.616 -5.003 1.00 91.50 89 ASN A O 1
ATOM 688 N N . TRP A 1 90 ? 3.889 14.508 -5.028 1.00 88.75 90 TRP A N 1
ATOM 689 C CA . TRP A 1 90 ? 4.123 15.478 -6.102 1.00 88.75 90 TRP A CA 1
ATOM 690 C C . TRP A 1 90 ? 4.809 16.761 -5.616 1.00 88.75 90 TRP A C 1
ATOM 692 O O . TRP A 1 90 ? 5.142 17.635 -6.414 1.00 88.75 90 TRP A O 1
ATOM 702 N N . SER A 1 91 ? 5.011 16.902 -4.304 1.00 86.12 91 SER A N 1
ATOM 703 C CA . SER A 1 91 ? 5.587 18.104 -3.718 1.00 86.12 91 SER A CA 1
ATOM 704 C C . SER A 1 91 ? 7.101 18.161 -3.956 1.00 86.12 91 SER A C 1
ATOM 706 O O . SER A 1 91 ? 7.794 17.185 -3.665 1.00 86.12 91 SER A O 1
ATOM 708 N N . PRO A 1 92 ? 7.656 19.308 -4.387 1.00 78.56 92 PRO A N 1
ATOM 709 C CA . PRO A 1 92 ? 9.085 19.432 -4.678 1.00 78.56 92 PRO A CA 1
ATOM 710 C C . PRO A 1 92 ? 9.979 19.452 -3.425 1.00 78.56 92 PRO A C 1
ATOM 712 O O . PRO A 1 92 ? 11.190 19.274 -3.541 1.00 78.56 92 PRO A O 1
ATOM 715 N N . SER A 1 93 ? 9.409 19.683 -2.234 1.00 67.56 93 SER A N 1
ATOM 716 C CA . SER A 1 93 ? 10.183 20.024 -1.033 1.00 67.56 93 SER A CA 1
ATOM 717 C C . SER A 1 93 ? 9.509 19.549 0.259 1.00 67.56 93 SER A C 1
ATOM 719 O O . SER A 1 93 ? 8.906 20.353 0.964 1.00 67.56 93 SER A O 1
ATOM 721 N N . SER A 1 94 ? 9.557 18.247 0.568 1.00 66.94 94 SER A N 1
ATOM 722 C CA . SER A 1 94 ? 9.515 17.666 1.936 1.00 66.94 94 SER A CA 1
ATOM 723 C C . SER A 1 94 ? 9.165 16.176 1.906 1.00 66.94 94 SER A C 1
ATOM 725 O O . SER A 1 94 ? 8.319 15.739 1.125 1.00 66.94 94 SER A O 1
ATOM 727 N N . ILE A 1 95 ? 9.761 15.398 2.818 1.00 68.56 95 ILE A N 1
ATOM 728 C CA . ILE A 1 95 ? 9.228 14.084 3.195 1.00 68.56 95 ILE A CA 1
ATOM 729 C C . ILE A 1 95 ? 7.921 14.339 3.950 1.00 68.56 95 ILE A C 1
ATOM 731 O O . ILE A 1 95 ? 7.932 14.897 5.047 1.00 68.56 95 ILE A O 1
ATOM 735 N N . LYS A 1 96 ? 6.794 13.952 3.354 1.00 72.62 96 LYS A N 1
ATOM 736 C CA . LYS A 1 96 ? 5.476 14.012 3.991 1.00 72.62 96 LYS A CA 1
ATOM 737 C C . LYS A 1 96 ? 5.091 12.619 4.488 1.00 72.62 96 LYS A C 1
ATOM 739 O O . LYS A 1 96 ? 5.334 11.623 3.813 1.00 72.62 96 LYS A O 1
ATOM 744 N N . SER A 1 97 ? 4.485 12.552 5.671 1.00 70.94 97 SER A N 1
ATOM 745 C CA . SER A 1 97 ? 3.941 11.302 6.207 1.00 70.94 97 SER A CA 1
ATOM 746 C C . SER A 1 97 ? 2.572 11.033 5.589 1.00 70.94 97 SER A C 1
ATOM 748 O O . SER A 1 97 ? 1.682 11.878 5.694 1.00 70.94 97 SER A O 1
ATOM 750 N N . ILE A 1 98 ? 2.402 9.867 4.963 1.00 71.75 98 ILE A N 1
ATOM 751 C CA . ILE A 1 98 ? 1.099 9.372 4.509 1.00 71.75 98 ILE A CA 1
ATOM 752 C C . ILE A 1 98 ? 0.655 8.309 5.517 1.00 71.75 98 ILE A C 1
ATOM 754 O O . ILE A 1 98 ? 1.183 7.194 5.491 1.00 71.75 98 ILE A O 1
ATOM 758 N N . PRO A 1 99 ? -0.278 8.617 6.434 1.00 68.25 99 PRO A N 1
ATOM 759 C CA . PRO A 1 99 ? -0.772 7.630 7.377 1.00 68.25 99 PRO A CA 1
ATOM 760 C C . PRO A 1 99 ? -1.655 6.622 6.634 1.00 68.25 99 PRO A C 1
ATOM 762 O O . PRO A 1 99 ? -2.863 6.808 6.520 1.00 68.25 99 PRO A O 1
ATOM 765 N N . ILE A 1 100 ? -1.065 5.531 6.143 1.00 66.88 100 ILE A N 1
ATOM 766 C CA . ILE A 1 100 ? -1.846 4.367 5.722 1.00 66.88 100 ILE A CA 1
ATOM 767 C C . ILE A 1 100 ? -2.426 3.750 6.989 1.00 66.88 100 ILE A C 1
ATOM 769 O O . ILE A 1 100 ? -1.688 3.446 7.927 1.00 66.88 100 ILE A O 1
ATOM 773 N N . ALA A 1 101 ? -3.748 3.602 7.023 1.00 66.00 101 ALA A N 1
ATOM 774 C CA . ALA A 1 101 ? -4.520 2.945 8.072 1.00 66.00 101 ALA A CA 1
ATOM 775 C C . ALA A 1 101 ? -4.586 3.635 9.440 1.00 66.00 101 ALA A C 1
ATOM 777 O O . ALA A 1 101 ? -5.632 3.645 10.083 1.00 66.00 101 ALA A O 1
ATOM 778 N N . GLY A 1 102 ? -3.487 4.210 9.925 1.00 75.19 102 GLY A N 1
ATOM 779 C CA . GLY A 1 102 ? -3.345 4.533 11.339 1.00 75.19 102 GLY A CA 1
ATOM 780 C C . GLY A 1 102 ? -4.398 5.513 11.857 1.00 75.19 102 GLY A C 1
ATOM 781 O O . GLY A 1 102 ? -5.105 5.201 12.815 1.00 75.19 102 GLY A O 1
ATOM 782 N N . LYS A 1 103 ? -4.476 6.701 11.255 1.00 81.88 103 LYS A N 1
ATOM 783 C CA . LYS A 1 103 ? -5.353 7.770 11.746 1.00 81.88 103 LYS A CA 1
ATOM 784 C C . LYS A 1 103 ? -6.819 7.487 11.433 1.00 81.88 103 LYS A C 1
ATOM 786 O O . LYS A 1 103 ? -7.655 7.706 12.300 1.00 81.88 103 LYS A O 1
ATOM 791 N N . ASP A 1 104 ? -7.108 6.961 10.249 1.00 80.81 104 ASP A N 1
ATOM 792 C CA . ASP A 1 104 ? -8.479 6.735 9.786 1.00 80.81 104 ASP A CA 1
ATOM 793 C C . ASP A 1 104 ? -9.155 5.602 10.570 1.00 80.81 104 ASP A C 1
ATOM 795 O O . ASP A 1 104 ? -10.270 5.780 11.055 1.00 80.81 104 ASP A O 1
ATOM 799 N N . VAL A 1 105 ? -8.439 4.503 10.845 1.00 83.44 105 VAL A N 1
ATOM 800 C CA . VAL A 1 105 ? -8.931 3.432 11.732 1.00 83.44 105 VAL A CA 1
ATOM 801 C C . VAL A 1 105 ? -9.108 3.940 13.161 1.00 83.44 105 VAL A C 1
ATOM 803 O O . VAL A 1 105 ? -10.109 3.640 13.808 1.00 83.44 105 VAL A O 1
ATOM 806 N N . THR A 1 106 ? -8.175 4.755 13.668 1.00 88.62 106 THR A N 1
ATOM 807 C CA . THR A 1 106 ? -8.324 5.367 14.997 1.00 88.62 106 THR A CA 1
ATOM 808 C C . THR A 1 106 ? -9.549 6.285 15.061 1.00 88.62 106 THR A C 1
ATOM 810 O O . THR A 1 106 ? -10.296 6.219 16.034 1.00 88.62 106 THR A O 1
ATOM 813 N N . LEU A 1 107 ? -9.799 7.100 14.032 1.00 88.31 107 LEU A N 1
ATOM 814 C CA . LEU A 1 107 ? -10.989 7.950 13.946 1.00 88.31 107 LEU A CA 1
ATOM 815 C C . LEU A 1 107 ? -12.271 7.117 13.861 1.00 88.31 107 LEU A C 1
ATOM 817 O O . LEU A 1 107 ? -13.252 7.443 14.528 1.00 88.31 107 LEU A O 1
ATOM 821 N N . PHE A 1 108 ? -12.264 6.028 13.096 1.00 87.75 108 PHE A N 1
ATOM 822 C CA . PHE A 1 108 ? -13.403 5.122 13.002 1.00 87.75 108 PHE A CA 1
ATOM 823 C C . PHE A 1 108 ? -13.718 4.450 14.345 1.00 87.75 108 PHE A C 1
ATOM 825 O O . PHE A 1 108 ? -14.857 4.504 14.806 1.00 87.75 108 PHE A O 1
ATOM 832 N N . ILE A 1 109 ? -12.709 3.902 15.030 1.00 87.81 109 ILE A N 1
ATOM 833 C CA . ILE A 1 109 ? -12.869 3.323 16.374 1.00 87.81 109 ILE A CA 1
ATOM 834 C C . ILE A 1 109 ? -13.378 4.384 17.354 1.00 87.81 109 ILE A C 1
ATOM 836 O O . ILE A 1 109 ? -14.314 4.131 18.108 1.00 87.81 109 ILE A O 1
ATOM 840 N N . GLN A 1 110 ? -12.825 5.599 17.310 1.00 90.75 110 GLN A N 1
ATOM 841 C CA . GLN A 1 110 ? -13.295 6.710 18.136 1.00 90.75 110 GLN A CA 1
ATOM 842 C C . GLN A 1 110 ? -14.781 7.014 17.883 1.00 90.75 110 GLN A C 1
ATOM 844 O O . GLN A 1 110 ? -15.528 7.268 18.829 1.00 90.75 110 GLN A O 1
ATOM 849 N N . GLN A 1 111 ? -15.230 6.980 16.626 1.00 88.56 111 GLN A N 1
ATOM 850 C CA . GLN A 1 111 ? -16.640 7.160 16.276 1.00 88.56 111 GLN A CA 1
ATOM 851 C C . GLN A 1 111 ? -17.519 6.008 16.777 1.00 88.56 111 GLN A C 1
ATOM 853 O O . GLN A 1 111 ? -18.619 6.277 17.258 1.00 88.56 111 GLN A O 1
ATOM 858 N N . LEU A 1 112 ? -17.056 4.756 16.703 1.00 88.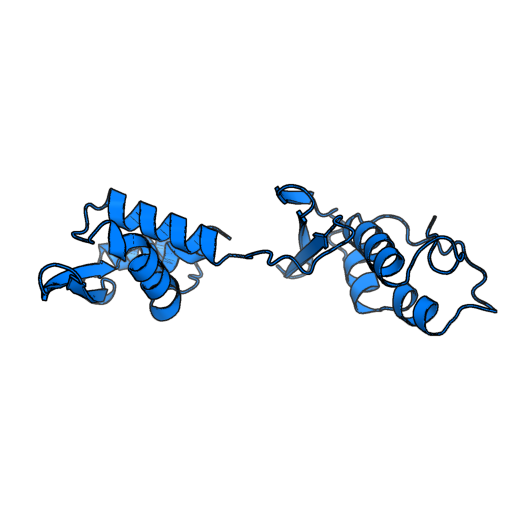38 112 LEU A N 1
ATOM 859 C CA . LEU A 1 112 ? -17.787 3.597 17.231 1.00 88.38 112 LEU A CA 1
ATOM 860 C C . LEU A 1 112 ? -17.982 3.691 18.749 1.00 88.38 112 LEU A C 1
ATOM 862 O O . LEU A 1 112 ? -19.117 3.603 19.219 1.00 88.38 112 LEU A O 1
ATOM 866 N N . LEU A 1 113 ? -16.910 3.981 19.494 1.00 88.81 113 LEU A N 1
ATOM 867 C CA . LEU A 1 113 ? -16.965 4.159 20.950 1.00 88.81 113 LEU A CA 1
ATOM 868 C C . LEU A 1 113 ? -17.932 5.288 21.343 1.00 88.81 113 LEU A C 1
ATOM 870 O O . LEU A 1 113 ? -18.737 5.138 22.261 1.00 88.81 113 LEU A O 1
ATOM 874 N N . ARG A 1 114 ? -17.915 6.404 20.597 1.00 88.12 114 ARG A N 1
ATOM 875 C CA . ARG A 1 114 ? -18.855 7.521 20.800 1.00 88.12 114 ARG A CA 1
ATOM 876 C C . ARG A 1 114 ? -20.302 7.132 20.502 1.00 88.12 114 ARG A C 1
ATOM 878 O O . ARG A 1 114 ? -21.185 7.504 21.267 1.00 88.12 114 ARG A O 1
ATOM 885 N N . LYS A 1 115 ? -20.558 6.390 19.418 1.00 87.12 115 LYS A N 1
ATOM 886 C CA . LYS A 1 115 ? -21.910 5.927 19.048 1.00 87.12 115 LYS A CA 1
ATOM 887 C C . LYS A 1 115 ? -22.496 4.959 20.074 1.00 87.12 115 LYS A C 1
ATOM 889 O O . LYS A 1 115 ? -23.700 4.992 20.298 1.00 87.12 115 LYS A O 1
ATOM 894 N N . ARG A 1 116 ? -21.657 4.132 20.703 1.00 85.38 116 ARG A N 1
ATOM 895 C CA . ARG A 1 116 ? -22.064 3.238 21.798 1.00 85.38 116 ARG A CA 1
ATOM 896 C C . ARG A 1 116 ? -22.304 3.961 23.125 1.00 85.38 116 ARG A C 1
ATOM 898 O O . ARG A 1 116 ? -22.884 3.369 24.025 1.00 85.38 116 ARG A O 1
ATOM 905 N N . GLY A 1 117 ? -21.899 5.228 23.243 1.00 81.44 117 GLY A N 1
ATOM 906 C CA . GLY A 1 117 ? -22.061 6.003 24.472 1.00 81.44 117 GLY A CA 1
ATOM 907 C C . GLY A 1 117 ? -21.090 5.596 25.583 1.00 81.44 117 GLY A C 1
ATOM 908 O O . GLY A 1 117 ? -21.395 5.797 26.756 1.00 81.44 117 GLY A O 1
ATOM 909 N N . GLU A 1 118 ? -19.931 5.028 25.235 1.00 81.94 118 GLU A N 1
ATOM 910 C CA . GLU A 1 118 ? -18.901 4.680 26.217 1.00 81.94 118 GLU A CA 1
ATOM 911 C C . GLU A 1 118 ? -18.393 5.939 26.941 1.00 81.94 118 GLU A C 1
ATOM 913 O O . GLU A 1 118 ? -18.201 6.997 26.333 1.00 81.94 118 GLU A O 1
ATOM 918 N N . HIS A 1 119 ? -18.139 5.828 28.248 1.00 76.31 119 HIS A N 1
ATOM 919 C CA . HIS A 1 119 ? -17.778 6.953 29.122 1.00 76.31 119 HIS A CA 1
ATOM 920 C C . HIS A 1 119 ? -16.300 7.355 28.984 1.00 76.31 119 HIS A C 1
ATOM 922 O O . HIS A 1 119 ? -15.547 7.409 29.959 1.00 76.31 119 HIS A O 1
ATOM 928 N N . VAL A 1 120 ? -15.876 7.652 27.758 1.00 81.38 120 VAL A N 1
ATOM 929 C CA . VAL A 1 120 ? -14.517 8.098 27.451 1.00 81.38 120 VAL A CA 1
ATOM 930 C C . VAL A 1 120 ? -14.464 9.632 27.472 1.00 81.38 120 VAL A C 1
ATOM 932 O O . VAL A 1 120 ? -15.233 10.278 26.755 1.00 81.38 120 VAL A O 1
ATOM 935 N N . PRO A 1 121 ? -13.560 10.252 28.256 1.00 83.56 121 PRO A N 1
ATOM 936 C CA . PRO A 1 121 ? -13.348 11.694 28.228 1.00 83.56 121 PRO A CA 1
ATOM 937 C C . PRO A 1 121 ? -13.059 12.184 26.800 1.00 83.56 121 PRO A C 1
ATOM 939 O O . PRO A 1 121 ? -12.214 11.594 26.121 1.00 83.56 121 PRO A O 1
ATOM 942 N N . PRO A 1 122 ? -13.694 13.272 26.322 1.00 82.75 122 PRO A N 1
ATOM 943 C CA . PRO A 1 122 ? -13.462 13.779 24.967 1.00 82.75 122 PRO A CA 1
ATOM 944 C C . PRO A 1 122 ? -11.986 14.071 24.671 1.00 82.75 122 PRO A C 1
ATOM 946 O O . PRO A 1 122 ? -11.523 13.814 23.561 1.00 82.75 122 PRO A O 1
ATOM 949 N N . GLU A 1 123 ? -11.259 14.538 25.686 1.00 84.44 123 GLU A N 1
ATOM 950 C CA . GLU A 1 123 ? -9.824 14.843 25.667 1.00 84.44 123 GLU A CA 1
ATOM 951 C C . GLU A 1 123 ? -8.926 13.613 25.461 1.00 84.44 123 GLU A C 1
ATOM 953 O O . GLU A 1 123 ? -7.981 13.690 24.681 1.00 84.44 123 GLU A O 1
ATOM 958 N N . ASP A 1 124 ? -9.280 12.462 26.036 1.00 85.44 124 ASP A N 1
ATOM 959 C CA . ASP A 1 124 ? -8.523 11.212 25.868 1.00 85.44 124 ASP A CA 1
ATOM 960 C C . ASP A 1 124 ? -9.063 10.340 24.728 1.00 85.44 124 ASP A C 1
ATOM 962 O O . ASP A 1 124 ? -8.430 9.365 24.328 1.00 85.44 124 ASP A O 1
ATOM 966 N N . SER A 1 125 ? -10.234 10.673 24.176 1.00 87.31 125 SER A N 1
ATOM 967 C CA . SER A 1 125 ? -10.969 9.788 23.266 1.00 87.31 125 SER A CA 1
ATOM 968 C C . SER A 1 125 ? -10.175 9.331 22.041 1.00 87.31 125 SER A C 1
ATOM 970 O O . SER A 1 125 ? -10.359 8.206 21.579 1.00 87.31 125 SER A O 1
ATOM 972 N N . PHE A 1 126 ? -9.282 10.175 21.519 1.00 88.56 126 PHE A N 1
ATOM 973 C CA . PHE A 1 126 ? -8.422 9.810 20.394 1.00 88.56 126 PHE A CA 1
ATOM 974 C C . PHE A 1 126 ? -7.294 8.859 20.819 1.00 88.56 126 PHE A C 1
ATOM 976 O O . PHE A 1 126 ? -7.020 7.883 20.123 1.00 88.56 126 PHE A O 1
ATOM 983 N N . GLU A 1 127 ? -6.668 9.109 21.971 1.00 87.38 127 GLU A N 1
ATOM 984 C CA . GLU A 1 127 ? -5.589 8.264 22.490 1.00 87.38 127 GLU A CA 1
ATOM 985 C C . GLU A 1 127 ? -6.118 6.896 22.929 1.00 87.38 127 GLU A C 1
ATOM 987 O O . GLU A 1 127 ? -5.513 5.874 22.609 1.00 87.38 127 GLU A O 1
ATOM 992 N N . VAL A 1 128 ? -7.297 6.850 23.559 1.00 88.62 128 VAL A N 1
ATOM 993 C CA . VAL A 1 128 ? -7.992 5.594 23.869 1.00 88.62 128 VAL A CA 1
ATOM 994 C C . VAL A 1 128 ? -8.263 4.824 22.585 1.00 88.62 128 VAL A C 1
ATOM 996 O O . VAL A 1 128 ? -7.843 3.678 22.476 1.00 88.62 128 VAL A O 1
ATOM 999 N N . ALA A 1 129 ? -8.864 5.446 21.567 1.00 89.38 129 ALA A N 1
ATOM 1000 C CA . ALA A 1 129 ? -9.113 4.779 20.289 1.00 89.38 129 ALA A CA 1
ATOM 1001 C C . ALA A 1 129 ? -7.819 4.289 19.608 1.00 89.38 129 ALA A C 1
ATOM 1003 O O . ALA A 1 129 ? -7.797 3.215 19.003 1.00 89.38 129 ALA A O 1
ATOM 1004 N N . ARG A 1 130 ? -6.714 5.036 19.735 1.00 89.00 130 ARG A N 1
ATOM 1005 C CA . ARG A 1 130 ? -5.390 4.620 19.249 1.00 89.00 130 ARG A CA 1
ATOM 1006 C C . ARG A 1 130 ? -4.887 3.381 19.988 1.00 89.00 130 ARG A C 1
ATOM 1008 O O . ARG A 1 130 ? -4.440 2.440 19.340 1.00 89.00 130 ARG A O 1
ATOM 1015 N N . LYS A 1 131 ? -5.010 3.347 21.314 1.00 88.62 131 LYS A N 1
ATOM 1016 C CA . LYS A 1 131 ? -4.657 2.191 22.148 1.00 88.62 131 LYS A CA 1
ATOM 1017 C C . LYS A 1 131 ? -5.553 0.984 21.879 1.00 88.62 131 LYS A C 1
ATOM 1019 O O . LYS A 1 131 ? -5.043 -0.128 21.790 1.00 88.62 131 LYS A O 1
ATOM 1024 N N . VAL A 1 132 ? -6.855 1.199 21.677 1.00 88.69 132 VAL A N 1
ATOM 1025 C CA . VAL A 1 132 ? -7.800 0.154 21.257 1.00 88.69 132 VAL A CA 1
ATOM 1026 C C . VAL A 1 132 ? -7.337 -0.488 19.952 1.00 88.69 132 VAL A C 1
ATOM 1028 O O . VAL A 1 132 ? -7.208 -1.710 19.871 1.00 88.69 132 VAL A O 1
ATOM 1031 N N . LYS A 1 133 ? -7.020 0.349 18.959 1.00 88.25 133 LYS A N 1
ATOM 1032 C CA . LYS A 1 133 ? -6.473 -0.086 17.674 1.00 88.25 133 LYS A CA 1
ATOM 1033 C C . LYS A 1 133 ? -5.196 -0.908 17.840 1.00 88.25 133 LYS A C 1
ATOM 1035 O O . LYS A 1 133 ? -5.105 -2.004 17.309 1.00 88.25 133 LYS A O 1
ATOM 1040 N N . GLU A 1 134 ? -4.214 -0.371 18.558 1.00 86.50 134 GLU A N 1
ATOM 1041 C CA . GLU A 1 134 ? -2.875 -0.963 18.654 1.00 86.50 134 GLU A CA 1
ATOM 1042 C C . GLU A 1 134 ? -2.836 -2.250 19.491 1.00 86.50 134 GLU A C 1
ATOM 1044 O O . GLU A 1 134 ? -2.012 -3.115 19.218 1.00 86.50 134 GLU A O 1
ATOM 1049 N N . MET A 1 135 ? -3.700 -2.385 20.503 1.00 86.75 135 MET A N 1
ATOM 1050 C CA . MET A 1 135 ? -3.606 -3.484 21.476 1.00 86.75 135 MET A CA 1
ATOM 1051 C C . MET A 1 135 ? -4.687 -4.556 21.324 1.00 86.75 135 MET A C 1
ATOM 1053 O O . MET A 1 135 ? -4.473 -5.681 21.769 1.00 86.75 135 MET A O 1
ATOM 1057 N N . TYR A 1 136 ? -5.848 -4.236 20.740 1.00 87.25 136 TYR A N 1
ATOM 1058 C CA . TYR A 1 136 ? -7.006 -5.142 20.767 1.00 87.25 136 TYR A CA 1
ATOM 1059 C C . TYR A 1 136 ? -7.589 -5.481 19.398 1.00 87.25 136 TYR A C 1
ATOM 1061 O O . TYR A 1 136 ? -8.419 -6.398 19.337 1.00 87.25 136 TYR A O 1
ATOM 1069 N N . CYS A 1 137 ? -7.202 -4.767 18.334 1.00 86.38 137 CYS A N 1
ATOM 1070 C CA . CYS A 1 137 ? -7.736 -5.023 17.003 1.00 86.38 137 CYS A CA 1
ATOM 1071 C C . CYS A 1 137 ? -7.058 -6.208 16.311 1.00 86.38 137 CYS A C 1
ATOM 1073 O O . CYS A 1 137 ? -5.860 -6.431 16.467 1.00 86.38 137 CYS A O 1
ATOM 1075 N N . TYR A 1 138 ? -7.838 -6.961 15.540 1.00 84.56 138 TYR A N 1
ATOM 1076 C CA . TYR A 1 138 ? -7.396 -8.128 14.782 1.00 84.56 138 TYR A CA 1
ATOM 1077 C C . TYR A 1 138 ? -8.237 -8.277 13.509 1.00 84.56 138 TYR A C 1
ATOM 1079 O O . TYR A 1 138 ? -9.384 -7.840 13.469 1.00 84.56 138 TYR A O 1
ATOM 1087 N N . THR A 1 139 ? -7.672 -8.891 12.470 1.00 82.19 139 THR A N 1
ATOM 1088 C CA . THR A 1 139 ? -8.412 -9.216 11.245 1.00 82.19 139 THR A CA 1
ATOM 1089 C C . THR A 1 139 ? -9.185 -10.517 11.440 1.00 82.19 139 THR A C 1
ATOM 1091 O O . THR A 1 139 ? -8.651 -11.499 11.966 1.00 82.19 139 THR A O 1
ATOM 1094 N N . CYS A 1 140 ? -10.455 -10.531 11.042 1.00 81.44 140 CYS A N 1
ATOM 1095 C CA . CYS A 1 140 ? -11.301 -11.720 11.111 1.00 81.44 140 CYS A CA 1
ATOM 1096 C C . CYS A 1 140 ? -11.509 -12.308 9.707 1.00 81.44 140 CYS A C 1
ATOM 1098 O O . CYS A 1 140 ? -11.458 -11.593 8.714 1.00 81.44 140 CYS A O 1
ATOM 1100 N N . LEU A 1 141 ? -11.702 -13.628 9.607 1.00 79.12 141 LEU A N 1
ATOM 1101 C CA . LEU A 1 141 ? -11.912 -14.292 8.309 1.00 79.12 141 LEU A CA 1
ATOM 1102 C C . LEU A 1 141 ? -13.353 -14.144 7.795 1.00 79.12 141 LEU A C 1
ATOM 1104 O O . LEU A 1 141 ? -13.581 -14.179 6.591 1.00 79.12 141 LEU A O 1
ATOM 1108 N N . ASP A 1 142 ? -14.321 -14.027 8.708 1.00 82.94 142 ASP A N 1
ATOM 1109 C CA . ASP A 1 142 ? -15.748 -13.904 8.409 1.00 82.94 142 ASP A CA 1
ATOM 1110 C C . ASP A 1 142 ? -16.403 -12.975 9.437 1.00 82.94 142 ASP A C 1
ATOM 1112 O O . ASP A 1 142 ? -16.615 -13.345 10.596 1.00 82.94 142 ASP A O 1
ATOM 1116 N N . ILE A 1 143 ? -16.728 -11.764 8.987 1.00 85.38 143 ILE A N 1
ATOM 1117 C CA . ILE A 1 143 ? -17.308 -10.695 9.805 1.00 85.38 143 ILE A CA 1
ATOM 1118 C C . ILE A 1 143 ? -18.660 -11.119 10.389 1.00 85.38 143 ILE A C 1
ATOM 1120 O O . ILE A 1 143 ? -18.940 -10.871 11.561 1.00 85.38 143 ILE A O 1
ATOM 1124 N N . VAL A 1 144 ? -19.508 -11.780 9.595 1.00 87.69 144 VAL A N 1
ATOM 1125 C CA . VAL A 1 144 ? -20.863 -12.169 10.017 1.00 87.69 144 VAL A CA 1
ATOM 1126 C C . VAL A 1 144 ? -20.784 -13.228 11.108 1.00 87.69 144 VAL A C 1
ATOM 1128 O O . VAL A 1 144 ? -21.511 -13.171 12.103 1.00 87.69 144 VAL A O 1
ATOM 1131 N N . LYS A 1 145 ? -19.880 -14.196 10.954 1.00 87.44 145 LYS A N 1
ATOM 1132 C CA . LYS A 1 145 ? -19.624 -15.195 11.993 1.00 87.44 145 LYS A CA 1
ATOM 1133 C C . LYS A 1 145 ? -19.076 -14.550 13.267 1.00 87.44 145 LYS A C 1
ATOM 1135 O O . LYS A 1 145 ? -19.491 -14.943 14.356 1.00 87.44 145 LYS A O 1
ATOM 1140 N N . GLU A 1 146 ? -18.198 -13.559 13.141 1.00 88.38 146 GLU A N 1
ATOM 1141 C CA . GLU A 1 146 ? -17.608 -12.879 14.296 1.00 88.38 146 GLU A CA 1
ATOM 1142 C C . GLU A 1 146 ? -18.639 -12.057 15.079 1.00 88.38 146 GLU A C 1
ATOM 1144 O O . GLU A 1 146 ? -18.684 -12.155 16.306 1.00 88.38 146 GLU A O 1
ATOM 1149 N N . PHE A 1 147 ? -19.548 -11.357 14.389 1.00 89.62 147 PHE A N 1
ATOM 1150 C CA . PHE A 1 147 ? -20.708 -10.719 15.024 1.00 89.62 147 PHE A CA 1
ATOM 1151 C C . PHE A 1 147 ? -21.531 -11.721 15.836 1.00 89.62 147 PHE A C 1
ATOM 1153 O O . PHE A 1 147 ? -21.766 -11.511 17.024 1.00 89.62 147 PHE A O 1
ATOM 1160 N N . ASN A 1 148 ? -21.891 -12.856 15.229 1.00 90.25 148 ASN A N 1
ATOM 1161 C CA . ASN A 1 148 ? -22.664 -13.891 15.917 1.00 90.25 148 ASN A CA 1
ATOM 1162 C C . ASN A 1 148 ? -21.948 -14.431 17.167 1.00 90.25 148 ASN A C 1
ATOM 1164 O O . ASN A 1 148 ? -22.602 -14.737 18.163 1.00 90.25 148 ASN A O 1
ATOM 1168 N N . ASN A 1 149 ? -20.620 -14.567 17.132 1.00 88.06 149 ASN A N 1
ATOM 1169 C CA . ASN A 1 149 ? -19.844 -15.016 18.288 1.00 88.06 149 ASN A CA 1
ATOM 1170 C C . ASN A 1 149 ? -19.840 -13.967 19.409 1.00 88.06 149 ASN A C 1
ATOM 1172 O O . ASN A 1 149 ? -20.062 -14.315 20.571 1.00 88.06 149 ASN A O 1
ATOM 1176 N N . HIS A 1 150 ? -19.627 -12.696 19.057 1.00 87.62 150 HIS A N 1
ATOM 1177 C CA . HIS A 1 150 ? -19.672 -11.575 19.994 1.00 87.62 150 HIS A CA 1
ATOM 1178 C C . HIS A 1 150 ? -21.051 -11.434 20.663 1.00 87.62 150 HIS A C 1
ATOM 1180 O O . HIS A 1 150 ? -21.108 -11.173 21.864 1.00 87.62 150 HIS A O 1
ATOM 1186 N N . ASP A 1 151 ? -22.138 -11.662 19.921 1.00 88.81 151 ASP A N 1
ATOM 1187 C CA . ASP A 1 151 ? -23.509 -11.573 20.438 1.00 88.81 151 ASP A CA 1
ATOM 1188 C C . ASP A 1 151 ? -23.873 -12.762 21.340 1.00 88.81 151 ASP A C 1
ATOM 1190 O O . ASP A 1 151 ? -24.597 -12.604 22.324 1.00 88.81 151 ASP A O 1
ATOM 1194 N N . ARG A 1 152 ? -23.365 -13.963 21.026 1.00 89.25 152 ARG A N 1
ATOM 1195 C CA . ARG A 1 152 ? -23.630 -15.193 21.797 1.00 89.25 152 ARG A CA 1
ATOM 1196 C C . ARG A 1 152 ? -22.842 -15.269 23.099 1.00 89.25 152 ARG A C 1
ATOM 1198 O O . ARG A 1 152 ? -23.387 -15.717 24.104 1.00 89.25 152 ARG A O 1
ATOM 1205 N N . GLU A 1 153 ? -21.576 -14.853 23.092 1.00 89.38 153 GLU A N 1
ATOM 1206 C CA . GLU A 1 153 ? -20.684 -14.926 24.260 1.00 89.38 153 GLU A CA 1
ATOM 1207 C C . GLU A 1 153 ? -20.051 -13.558 24.608 1.00 89.38 153 GLU A C 1
ATOM 1209 O O . GLU A 1 153 ? -18.819 -13.444 24.634 1.00 89.38 153 GLU A O 1
ATOM 1214 N N . PRO A 1 154 ? -20.830 -12.505 24.941 1.00 84.81 154 PRO A N 1
ATOM 1215 C CA . PRO A 1 154 ? -20.279 -11.159 25.134 1.00 84.81 154 PRO A CA 1
ATOM 1216 C C . PRO A 1 154 ? -19.142 -11.091 26.163 1.00 84.81 154 PRO A C 1
ATOM 1218 O O . PRO A 1 154 ? -18.151 -10.398 25.952 1.00 84.81 154 PRO A O 1
ATOM 1221 N N . SER A 1 155 ? -19.226 -11.869 27.246 1.00 84.06 155 SER A N 1
ATOM 1222 C CA . SER A 1 155 ? -18.228 -11.900 28.327 1.00 84.06 155 SER A CA 1
ATOM 1223 C C . SER A 1 155 ? -16.830 -12.353 27.887 1.00 84.06 155 SER A C 1
ATOM 1225 O O . SER A 1 155 ? -15.832 -11.988 28.507 1.00 84.06 155 SER A O 1
ATOM 1227 N N . LYS A 1 156 ? -16.733 -13.144 26.815 1.00 85.81 156 LYS A N 1
ATOM 1228 C CA . LYS A 1 156 ? -15.461 -13.644 26.280 1.00 85.81 156 LYS A CA 1
ATOM 1229 C C . LYS A 1 156 ? -14.804 -12.636 25.340 1.00 85.81 156 LYS A C 1
ATOM 1231 O O . LYS A 1 156 ? -13.571 -12.516 25.311 1.00 85.81 156 LYS A O 1
ATOM 1236 N N . TYR A 1 157 ? -15.633 -11.926 24.579 1.00 84.88 157 TYR A N 1
ATOM 1237 C CA . TYR A 1 157 ? -15.212 -11.085 23.465 1.00 84.88 157 TYR A CA 1
ATOM 1238 C C . TYR A 1 157 ? -15.123 -9.595 23.811 1.00 84.88 157 TYR A C 1
ATOM 1240 O O . TYR A 1 157 ? -14.290 -8.895 23.226 1.00 84.88 157 TYR A O 1
ATOM 1248 N N . ILE A 1 158 ? -15.897 -9.117 24.786 1.00 88.50 158 ILE A N 1
ATOM 1249 C CA . ILE A 1 158 ? -15.763 -7.760 25.318 1.00 88.50 158 ILE A CA 1
ATOM 1250 C C . ILE A 1 158 ? -14.513 -7.697 26.200 1.00 88.50 158 ILE A C 1
ATOM 1252 O O . ILE A 1 158 ? -14.292 -8.538 27.074 1.00 88.50 158 ILE A O 1
ATOM 1256 N N . LYS A 1 159 ? -13.660 -6.704 25.947 1.00 88.56 159 LYS A N 1
ATOM 1257 C CA . LYS A 1 159 ? -12.485 -6.395 26.768 1.00 88.56 159 LYS A CA 1
ATOM 1258 C C . LYS A 1 159 ? -12.670 -5.045 27.428 1.00 88.56 159 LYS A C 1
ATOM 1260 O O . LYS A 1 159 ? -13.161 -4.124 26.796 1.00 88.56 159 LYS A O 1
ATOM 1265 N N . GLN A 1 160 ? -12.230 -4.918 28.672 1.00 87.19 160 GLN A N 1
ATOM 1266 C CA . GLN A 1 160 ? -12.245 -3.642 29.372 1.00 87.19 160 GLN A CA 1
ATOM 1267 C C . GLN A 1 160 ? -10.898 -2.953 29.266 1.00 87.19 160 GLN A C 1
ATOM 1269 O O . GLN A 1 160 ? -9.852 -3.553 29.518 1.00 87.19 160 GLN A O 1
ATOM 1274 N N . TRP A 1 161 ? -10.948 -1.677 28.913 1.00 85.81 161 TRP A N 1
ATOM 1275 C CA . TRP A 1 161 ? -9.823 -0.771 29.038 1.00 85.81 161 TRP A CA 1
ATOM 1276 C C . TRP A 1 161 ? -10.093 0.189 30.188 1.00 85.81 161 TRP A C 1
ATOM 1278 O O . TRP A 1 161 ? -11.198 0.716 30.312 1.00 85.81 161 TRP A O 1
ATOM 1288 N N . THR A 1 162 ? -9.091 0.405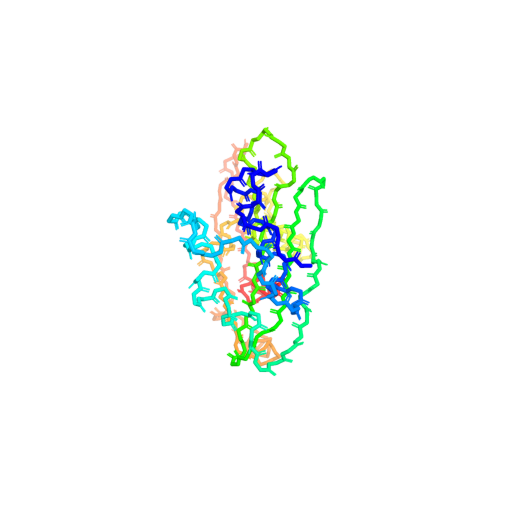 31.033 1.00 86.62 162 THR A N 1
ATOM 1289 C CA . THR A 1 162 ? -9.170 1.314 32.175 1.00 86.62 162 THR A CA 1
ATOM 1290 C C . THR A 1 162 ? -8.165 2.444 32.019 1.00 86.62 162 THR A C 1
ATOM 1292 O O . THR A 1 162 ? -7.042 2.251 31.553 1.00 86.62 162 THR A O 1
ATOM 1295 N N . GLY A 1 163 ? -8.583 3.638 32.422 1.00 83.00 163 GLY A N 1
ATOM 1296 C CA . GLY A 1 163 ? -7.777 4.847 32.374 1.00 83.00 163 GLY A CA 1
ATOM 1297 C C . GLY A 1 163 ? -8.038 5.739 33.573 1.00 83.00 163 GLY A C 1
ATOM 1298 O O . GLY A 1 163 ? -8.971 5.527 34.348 1.00 83.00 163 GLY A O 1
ATOM 1299 N N . ILE A 1 164 ? -7.206 6.761 33.721 1.00 83.31 164 ILE A N 1
ATOM 1300 C CA . ILE A 1 164 ? -7.335 7.773 34.767 1.00 83.31 164 ILE A CA 1
ATOM 1301 C C . ILE A 1 164 ? -7.553 9.108 34.068 1.00 83.31 164 ILE A C 1
ATOM 1303 O O . ILE A 1 164 ? -6.766 9.479 33.202 1.00 83.31 164 ILE A O 1
ATOM 1307 N N . LYS A 1 165 ? -8.621 9.826 34.431 1.00 79.81 165 LYS A N 1
ATOM 1308 C CA . LYS A 1 165 ? -8.917 11.142 33.853 1.00 79.81 165 LYS A CA 1
ATOM 1309 C C . LYS A 1 165 ? -7.799 12.129 34.220 1.00 79.81 165 LYS A C 1
ATOM 1311 O O . LYS A 1 165 ? -7.610 12.363 35.417 1.00 79.81 165 LYS A O 1
ATOM 1316 N N . PRO A 1 166 ? -7.127 12.781 33.253 1.00 70.31 166 PRO A N 1
ATOM 1317 C CA . PRO A 1 166 ? -5.995 13.664 33.541 1.00 70.31 166 PRO A CA 1
ATOM 1318 C C . PRO A 1 166 ? -6.341 14.835 34.469 1.00 70.31 166 PRO A C 1
ATOM 1320 O O . PRO A 1 166 ? -5.519 15.245 35.281 1.00 70.31 166 PRO A O 1
ATOM 1323 N N . LYS A 1 167 ? -7.566 15.372 34.368 1.00 71.81 167 LYS A N 1
ATOM 1324 C CA . LYS A 1 167 ? -8.001 16.559 35.126 1.00 71.81 167 LYS A CA 1
ATOM 1325 C C . LYS A 1 167 ? -8.588 16.254 36.501 1.00 71.81 167 LYS A C 1
ATOM 1327 O O . LYS A 1 167 ? -8.435 17.059 37.410 1.00 71.81 167 LYS A O 1
ATOM 1332 N N . THR A 1 168 ? -9.300 15.138 36.650 1.00 75.38 168 THR A N 1
ATOM 1333 C CA . THR A 1 168 ? -10.029 14.824 37.892 1.00 75.38 168 THR A CA 1
ATOM 1334 C C . THR A 1 168 ? -9.398 13.691 38.691 1.00 75.38 168 THR A C 1
ATOM 1336 O O . THR A 1 168 ? -9.848 13.424 39.800 1.00 75.38 168 THR A O 1
ATOM 1339 N N . GLY A 1 169 ? -8.417 12.974 38.127 1.00 77.19 169 GLY A N 1
ATOM 1340 C CA . GLY A 1 169 ? -7.815 11.788 38.744 1.00 77.19 169 GLY A CA 1
ATOM 1341 C C . GLY A 1 169 ? -8.784 10.613 38.922 1.00 77.19 169 GLY A C 1
ATOM 1342 O O . GLY A 1 169 ? -8.423 9.603 39.517 1.00 77.19 169 GLY A O 1
ATOM 1343 N N . ALA A 1 170 ? -10.018 10.728 38.424 1.00 81.31 170 ALA A N 1
ATOM 1344 C CA . ALA A 1 170 ? -11.030 9.695 38.583 1.00 81.31 170 ALA A CA 1
ATOM 1345 C C . ALA A 1 170 ? -10.760 8.547 37.597 1.00 81.31 170 ALA A C 1
ATOM 1347 O O . ALA A 1 170 ? -10.494 8.820 36.418 1.00 81.31 170 ALA A O 1
ATOM 1348 N N . PRO A 1 171 ? -10.852 7.280 38.033 1.00 84.50 171 PRO A N 1
ATOM 1349 C CA . PRO A 1 171 ? -10.763 6.154 37.122 1.00 84.50 171 PRO A CA 1
ATOM 1350 C C . PRO A 1 171 ? -11.970 6.148 36.178 1.00 84.50 171 PRO A C 1
ATOM 1352 O O . PRO A 1 171 ? -13.078 6.546 36.547 1.00 84.50 171 PRO A O 1
ATOM 1355 N N . TYR A 1 172 ? -11.754 5.694 34.951 1.00 84.81 172 TYR A N 1
ATOM 1356 C CA . TYR A 1 172 ? -12.818 5.383 34.007 1.00 84.81 172 TYR A CA 1
ATOM 1357 C C . TYR A 1 172 ? -12.519 4.065 33.302 1.00 84.81 172 TYR A C 1
ATOM 1359 O O . TYR A 1 172 ? -11.362 3.661 33.172 1.00 84.81 172 TYR A O 1
ATOM 1367 N N . SER A 1 173 ? -13.574 3.393 32.865 1.00 85.50 173 SER A N 1
ATOM 1368 C CA . SER A 1 173 ? -13.500 2.159 32.097 1.00 85.50 173 SER A CA 1
ATOM 1369 C C . SER A 1 173 ? -14.301 2.303 30.812 1.00 85.50 173 SER A C 1
ATOM 1371 O O . SER A 1 173 ? -15.305 3.014 30.773 1.00 85.50 173 SER A O 1
ATOM 1373 N N . CYS A 1 174 ? -13.836 1.635 29.766 1.00 87.12 174 CYS A N 1
ATOM 1374 C CA . CYS A 1 174 ? -14.475 1.574 28.461 1.00 87.12 174 CYS A CA 1
ATOM 1375 C C . CYS A 1 174 ? -14.542 0.114 28.021 1.00 87.12 174 CYS A C 1
ATOM 1377 O O . CYS A 1 174 ? -13.523 -0.588 28.054 1.00 87.12 174 CYS A O 1
ATOM 1379 N N . ASP A 1 175 ? -15.716 -0.317 27.569 1.00 89.31 175 ASP A N 1
ATOM 1380 C CA . ASP A 1 175 ? -15.903 -1.655 27.021 1.00 89.31 175 ASP A CA 1
ATOM 1381 C C . ASP A 1 175 ? -15.566 -1.660 25.526 1.00 89.31 175 ASP A C 1
ATOM 1383 O O . ASP A 1 175 ? -16.164 -0.951 24.714 1.00 89.31 175 ASP A O 1
ATOM 1387 N N . ILE A 1 176 ? -14.616 -2.503 25.140 1.00 89.81 176 ILE A N 1
ATOM 1388 C CA . ILE A 1 176 ? -14.169 -2.710 23.764 1.00 89.81 176 ILE A CA 1
ATOM 1389 C C . ILE A 1 176 ? -14.810 -3.996 23.241 1.00 89.81 176 ILE A C 1
ATOM 1391 O O . ILE A 1 176 ? -14.480 -5.093 23.697 1.00 89.81 176 ILE A O 1
ATOM 1395 N N . GLY A 1 177 ? -15.710 -3.862 22.272 1.00 90.06 177 GLY A N 1
ATOM 1396 C CA . GLY A 1 177 ? -16.466 -4.955 21.673 1.00 90.06 177 GLY A CA 1
ATOM 1397 C C . GLY A 1 177 ? -16.138 -5.093 20.191 1.00 90.06 177 GLY A C 1
ATOM 1398 O O . GLY A 1 177 ? -15.051 -5.546 19.826 1.00 90.06 177 GLY A O 1
ATOM 1399 N N . TYR A 1 178 ? -17.094 -4.725 19.337 1.00 89.19 178 TYR A N 1
ATOM 1400 C CA . TYR A 1 178 ? -17.002 -4.915 17.887 1.00 89.19 178 TYR A CA 1
ATOM 1401 C C . TYR A 1 178 ? -15.875 -4.109 17.226 1.00 89.19 178 TYR A C 1
ATOM 1403 O O . TYR A 1 178 ? -15.404 -4.474 16.152 1.00 89.19 178 TYR A O 1
ATOM 1411 N N . GLU A 1 179 ? -15.383 -3.046 17.872 1.00 87.56 179 GLU A N 1
ATOM 1412 C CA . GLU A 1 179 ? -14.269 -2.228 17.375 1.00 87.56 179 GLU A CA 1
ATOM 1413 C C . GLU A 1 179 ? -13.024 -3.072 17.077 1.00 87.56 179 GLU A C 1
ATOM 1415 O O . GLU A 1 179 ? -12.243 -2.726 16.193 1.00 87.56 179 GLU A O 1
ATOM 1420 N N . ARG A 1 180 ? -12.868 -4.196 17.791 1.00 89.56 180 ARG A N 1
ATOM 1421 C CA . ARG A 1 180 ? -11.721 -5.101 17.680 1.00 89.56 180 ARG A CA 1
ATOM 1422 C C . ARG A 1 180 ? -11.595 -5.739 16.299 1.00 89.56 180 ARG A C 1
ATOM 1424 O O . ARG A 1 180 ? -10.478 -5.881 15.821 1.00 89.56 180 ARG A O 1
ATOM 1431 N N . PHE A 1 181 ? -12.700 -6.122 15.669 1.00 87.62 181 PHE A N 1
ATOM 1432 C CA . PHE A 1 181 ? -12.653 -6.706 14.327 1.00 87.62 181 PHE A CA 1
ATOM 1433 C C . PHE A 1 181 ? -13.127 -5.732 13.253 1.00 87.62 181 PHE A C 1
ATOM 1435 O O . PHE A 1 181 ? -12.690 -5.854 12.124 1.00 87.62 181 PHE A O 1
ATOM 1442 N N . LEU A 1 182 ? -13.947 -4.725 13.582 1.00 86.06 182 LEU A N 1
ATOM 1443 C CA . LEU A 1 182 ? -14.408 -3.738 12.598 1.00 86.06 182 LEU A CA 1
ATOM 1444 C C . LEU A 1 182 ? -13.368 -2.668 12.265 1.00 86.06 182 LEU A C 1
ATOM 1446 O O . LEU A 1 182 ? -13.400 -2.120 11.169 1.00 86.06 182 LEU A O 1
ATOM 1450 N N . GLY A 1 183 ? -12.473 -2.327 13.198 1.00 82.75 183 GLY A N 1
ATOM 1451 C CA . GLY A 1 183 ? -11.452 -1.303 12.971 1.00 82.75 183 GLY A CA 1
ATOM 1452 C C . GLY A 1 183 ? -10.582 -1.594 11.740 1.00 82.75 183 GLY A C 1
ATOM 1453 O O . GLY A 1 183 ? -10.493 -0.737 10.861 1.00 82.75 183 GLY A O 1
ATOM 1454 N N . PRO A 1 184 ? -9.963 -2.785 11.647 1.00 78.38 184 PRO A N 1
ATOM 1455 C CA . PRO A 1 184 ? -9.140 -3.169 10.499 1.00 78.38 184 PRO A CA 1
ATOM 1456 C C . PRO A 1 184 ? -9.881 -3.262 9.155 1.00 78.38 184 PRO A C 1
ATOM 1458 O O . PRO A 1 184 ? -9.232 -3.117 8.128 1.00 78.38 184 PRO A O 1
ATOM 1461 N N . GLU A 1 185 ? -11.206 -3.445 9.144 1.00 75.12 185 GLU A N 1
ATOM 1462 C CA . GLU A 1 185 ? -12.022 -3.575 7.915 1.00 75.12 185 GLU A CA 1
ATOM 1463 C C . GLU A 1 185 ? -12.293 -2.236 7.210 1.00 75.12 185 GLU A C 1
ATOM 1465 O O . GLU A 1 185 ? -12.912 -2.189 6.151 1.00 75.12 185 GLU A O 1
ATOM 1470 N N . VAL A 1 186 ? -11.862 -1.121 7.804 1.00 72.44 186 VAL A N 1
ATOM 1471 C CA . VAL A 1 186 ? -11.952 0.213 7.185 1.00 72.44 186 VAL A CA 1
ATOM 1472 C C . VAL A 1 186 ? -10.803 0.465 6.194 1.00 72.44 186 VAL A C 1
ATOM 1474 O O . VAL A 1 186 ? -10.760 1.517 5.555 1.00 72.44 186 VAL A O 1
ATOM 1477 N N . LEU A 1 187 ? -9.872 -0.488 6.072 1.00 57.25 187 LEU A N 1
ATOM 1478 C CA . LEU A 1 187 ? -8.731 -0.464 5.150 1.00 57.25 187 LEU A CA 1
ATOM 1479 C C . LEU A 1 187 ? -9.074 -1.059 3.790 1.00 57.25 187 LEU A C 1
ATOM 1481 O O . LEU A 1 187 ? -8.628 -0.453 2.789 1.00 57.25 187 LEU A O 1
#

InterPro domains:
  IPR002241 Glycoside hydrolase, family 27 [PF16499] (1-56)
  IPR002241 Glycoside hydrolase, family 27 [PTHR11452] (1-107)
  IPR013780 Glycosyl hydrolase, all-beta [G3DSA:2.60.40.1180] (57-104)
  IPR013785 Aldolase-type TIM barrel [G3DSA:3.20.20.70] (1-56)
  IPR017853 Glycoside hydrolase superfamily [SSF51445] (1-57)
  IPR041233 Alpha galactosidase, C-terminal domain [PF17801] (68-101)
  IPR043129 ATPase, nucleotide binding domain [SSF53067] (91-187)

Sequence (187 aa):
MLEVGNGGMKNEEYITHYSIWAISKAPLLIGCDVRNATKETMDIIGNKEVIAVNQDPVGVQAKKVRMEGDLEVWSGPLSNYRTVVLLVNWSPSSIKSIPIAGKDVTLFIQQLLRKRGEHVPPEDSFEVARKVKEMYCYTCLDIVKEFNNHDREPSKYIKQWTGIKPKTGAPYSCDIGYERFLGPEVL

Secondary structure (DSSP, 8-state):
-B-TTSSSS-HHHHHHHHHHHHHTT----B-S-GGG--HHHHHHHT-HHHHHHHT-TT-PPPEEEEEETTEEEEEEEETTTEEEEEEEE--SS------SSHHHHHHHHHHHHHHHT----TTTHHHHHHHHHHHH----S-HHHHHHHHHH-HHHH-EEEEEE-TTT--EEEEEE-THHHHTGGG-

Radius of gyration: 22.93 Å; chains: 1; bounding box: 48×35×64 Å